Protein AF-A0A9R0JJC3-F1 (afdb_monomer)

Radius of gyration: 34.92 Å; Cα contacts (8 Å, |Δi|>4): 57; chains: 1; bounding box: 99×48×80 Å

Mean predicted aligned error: 14.77 Å

Secondary structure (DSSP, 8-state):
--GGG--HHHHHHHHHHHHHHHHHHHHHHHHHHHHHHHHHHHHHHHHHHHHHHHHHHHH-TTS-HHHHHHHHHHHHHHHHHHHHHHHHHTTS-TTSPPSS-HHHHHHHHHHHHHHHHHHHTPPPPPP--------------------------------------------------

Solvent-accessible surface area (backbone atoms only — not comparable to full-atom values): 11577 Å² total; per-residue (Å²): 131,68,83,86,78,62,49,72,66,58,52,52,51,51,50,50,57,51,43,70,61,48,52,62,52,53,50,46,57,52,44,68,57,45,29,61,52,36,51,50,51,49,54,50,49,62,55,52,46,56,54,53,51,53,48,37,70,74,75,36,80,82,62,55,67,69,61,54,52,52,53,51,52,51,50,52,53,52,50,50,51,52,52,52,47,50,58,56,40,72,73,50,61,89,87,45,83,72,80,70,56,31,64,61,48,48,53,56,45,48,54,50,50,52,50,52,52,54,62,70,63,60,74,76,80,76,80,83,77,78,74,80,79,80,80,88,76,90,80,85,89,80,89,87,88,80,89,87,79,82,89,79,84,87,78,89,85,84,88,85,86,84,88,79,88,84,80,90,83,89,80,90,78,86,80,91,133

Nearest PDB structures (foldseek):
  3gm2-assembly1_A  TM=5.702E-01  e=8.559E+00  Homo sapiens
  5sxc-assembly1_B  TM=3.325E-01  e=6.451E+00  Homo sapiens

Foldseek 3Di:
DDPPPDDPVNVVVVVVVVCVVVVQQVQLVVQVPLVVVLLVVLVVVLVVLVVLLVCCVPPPPVQDPVLSVVLVVLSVVLVVVSVVQVVVQVPDDSRDRRSDGSVVSVVSSVVSVVSSVVSVPPDDDDDDDDDPDPPPDDDDDDDDDDDDDDDDDDDYDDDDDDDDDDDDDDDDDDDDD

Sequence (177 aa):
MDGEDATAGEFEEHLKMLKAIGEPIFFRMDELTARPEANKQAKRYLTELAEIVRGWEKNKSWISKDKIDEVLNRADKFRKWLDEKQTEQDKISVSSVPVYTSEEVFDKLADLQAEVARVNRIPKPKPKVEKPVKNDTNSEKAENASKDSTSGAGEGSSTSKGASDNADTEAELRDEL

Structure (mmCIF, N/CA/C/O backbone):
data_AF-A0A9R0JJC3-F1
#
_entry.id   AF-A0A9R0JJC3-F1
#
loop_
_atom_site.group_PDB
_atom_site.id
_atom_site.type_symbol
_atom_site.label_atom_id
_atom_site.label_alt_id
_atom_site.label_comp_id
_atom_site.label_asym_id
_atom_site.label_entity_id
_atom_site.label_seq_id
_atom_site.pdbx_PDB_ins_code
_atom_site.Cartn_x
_atom_site.Cartn_y
_atom_site.Cartn_z
_atom_site.occupancy
_atom_site.B_iso_or_equiv
_atom_site.auth_seq_id
_atom_site.auth_comp_id
_atom_site.auth_asym_id
_atom_site.auth_atom_id
_atom_site.pdbx_PDB_model_num
ATOM 1 N N . MET A 1 1 ? 25.735 -10.671 -41.363 1.00 51.31 1 MET A N 1
ATOM 2 C CA . MET A 1 1 ? 24.525 -10.963 -42.145 1.00 51.31 1 MET A CA 1
ATOM 3 C C . MET A 1 1 ? 23.802 -9.641 -42.261 1.00 51.31 1 MET A C 1
ATOM 5 O O . MET A 1 1 ? 23.630 -8.998 -41.231 1.00 51.31 1 MET A O 1
ATOM 9 N N . ASP A 1 2 ? 23.596 -9.165 -43.486 1.00 66.06 2 ASP A N 1
ATOM 10 C CA . ASP A 1 2 ? 22.895 -7.904 -43.737 1.00 66.06 2 ASP A CA 1
ATOM 11 C C . ASP A 1 2 ? 21.410 -8.084 -43.379 1.00 66.06 2 ASP A C 1
ATOM 13 O O . ASP A 1 2 ? 20.893 -9.198 -43.474 1.00 66.06 2 ASP A O 1
ATOM 17 N N . GLY A 1 3 ? 20.741 -7.030 -42.909 1.00 70.12 3 GLY A N 1
ATOM 18 C CA . GLY A 1 3 ? 19.383 -7.124 -42.345 1.00 70.12 3 GLY A CA 1
ATOM 19 C C . GLY A 1 3 ? 18.300 -7.547 -43.347 1.00 70.12 3 GLY A C 1
ATOM 20 O O . GLY A 1 3 ? 17.188 -7.866 -42.941 1.00 70.12 3 GLY A O 1
ATOM 21 N N . GLU A 1 4 ? 18.626 -7.553 -44.639 1.00 78.31 4 GLU A N 1
ATOM 22 C CA . GLU A 1 4 ? 17.726 -7.867 -45.752 1.00 78.31 4 GLU A CA 1
ATOM 23 C C . GLU A 1 4 ? 17.380 -9.367 -45.861 1.00 78.31 4 GLU A C 1
ATOM 25 O O . GLU A 1 4 ? 16.269 -9.699 -46.266 1.00 78.31 4 GLU A O 1
ATOM 30 N N . ASP A 1 5 ? 18.269 -10.266 -45.417 1.00 84.50 5 ASP A N 1
ATOM 31 C CA . ASP A 1 5 ? 18.070 -11.729 -45.475 1.00 84.50 5 ASP A CA 1
ATOM 32 C C . ASP A 1 5 ? 17.555 -12.339 -44.154 1.00 84.50 5 ASP A C 1
ATOM 34 O O . ASP A 1 5 ? 17.452 -13.562 -44.023 1.00 84.50 5 ASP A O 1
ATOM 38 N N . ALA A 1 6 ? 17.266 -11.511 -43.145 1.00 85.06 6 ALA A N 1
ATOM 39 C CA . ALA A 1 6 ? 16.850 -11.993 -41.832 1.00 85.06 6 ALA A CA 1
ATOM 40 C C . ALA A 1 6 ? 15.431 -12.592 -41.863 1.00 85.06 6 ALA A C 1
ATOM 42 O O . ALA A 1 6 ? 14.480 -12.033 -42.416 1.00 85.06 6 ALA A O 1
ATOM 43 N N . THR A 1 7 ? 15.271 -13.742 -41.221 1.00 91.00 7 THR A N 1
ATOM 44 C CA . THR A 1 7 ? 13.992 -14.425 -41.029 1.00 91.00 7 THR A CA 1
ATOM 45 C C . THR A 1 7 ? 13.138 -13.723 -39.973 1.00 91.00 7 THR A C 1
ATOM 47 O O . THR A 1 7 ? 13.639 -13.047 -39.074 1.00 91.00 7 THR A O 1
ATOM 50 N N . ALA A 1 8 ? 11.820 -13.943 -40.012 1.00 90.12 8 ALA A N 1
ATOM 51 C CA . ALA A 1 8 ? 10.914 -13.428 -38.982 1.00 90.12 8 ALA A CA 1
ATOM 52 C C . ALA A 1 8 ? 11.322 -13.861 -37.557 1.00 90.12 8 ALA A C 1
ATOM 54 O O . ALA A 1 8 ? 11.231 -13.064 -36.627 1.00 90.12 8 ALA A O 1
ATOM 55 N N . GLY A 1 9 ? 11.829 -15.091 -37.395 1.00 93.69 9 GLY A N 1
ATOM 56 C CA . GLY A 1 9 ? 12.316 -15.593 -36.108 1.00 93.69 9 GLY A CA 1
ATOM 57 C C . GLY A 1 9 ? 13.507 -14.796 -35.570 1.00 93.69 9 GLY A C 1
ATOM 58 O O . GLY A 1 9 ? 13.511 -14.426 -34.398 1.00 93.69 9 GLY A O 1
ATOM 59 N N . GLU A 1 10 ? 14.468 -14.446 -36.4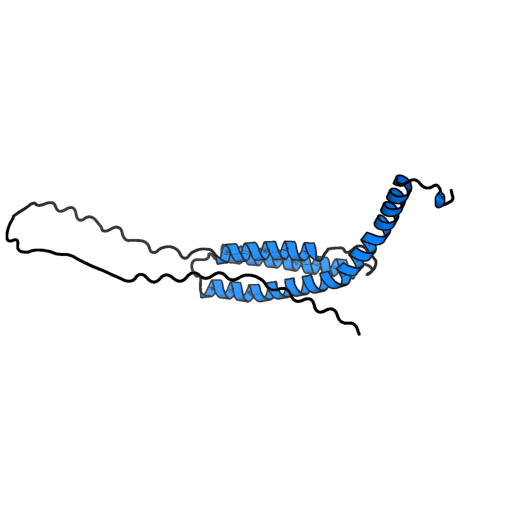29 1.00 92.56 10 GLU A N 1
ATOM 60 C CA . GLU A 1 10 ? 15.621 -13.615 -36.049 1.00 92.56 10 GLU A CA 1
ATOM 61 C C . GLU A 1 10 ? 15.190 -12.197 -35.635 1.00 92.56 10 GLU A C 1
ATOM 63 O O . GLU A 1 10 ? 15.698 -11.656 -34.650 1.00 92.56 10 GLU A O 1
ATOM 68 N N . PHE A 1 11 ? 14.197 -11.610 -36.315 1.00 92.00 11 PHE A N 1
ATOM 69 C CA . PHE A 1 11 ? 13.620 -10.324 -35.905 1.00 92.00 11 PHE A CA 1
ATOM 70 C C . PHE A 1 11 ? 12.891 -10.407 -34.561 1.00 92.00 11 PHE A C 1
ATOM 72 O O . PHE A 1 11 ? 13.026 -9.503 -33.735 1.00 92.00 11 PHE A O 1
ATOM 79 N N . GLU A 1 12 ? 12.131 -11.473 -34.312 1.00 95.06 12 GLU A N 1
ATOM 80 C CA . GLU A 1 12 ? 11.460 -11.682 -33.028 1.00 95.06 12 GLU A CA 1
ATOM 81 C C . GLU A 1 12 ? 12.455 -11.870 -31.881 1.00 95.06 12 GLU A C 1
ATOM 83 O O . GLU A 1 12 ? 12.246 -11.331 -30.793 1.00 95.06 12 GLU A O 1
ATOM 88 N N . GLU A 1 13 ? 13.534 -12.619 -32.101 1.00 95.44 13 GLU A N 1
ATOM 89 C CA . GLU A 1 13 ? 14.609 -12.788 -31.123 1.00 95.44 13 GLU A CA 1
ATOM 90 C C . GLU A 1 13 ? 15.291 -11.455 -30.822 1.00 95.44 13 GLU A C 1
ATOM 92 O O . GLU A 1 13 ? 15.406 -11.075 -29.654 1.00 95.44 13 GLU A O 1
ATOM 97 N N . HIS A 1 14 ? 15.645 -10.688 -31.854 1.00 94.56 14 HIS A N 1
ATOM 98 C CA . HIS A 1 14 ? 16.242 -9.368 -31.675 1.00 94.56 14 HIS A CA 1
ATOM 99 C C . HIS A 1 14 ? 15.287 -8.401 -30.955 1.00 94.56 14 HIS A C 1
ATOM 101 O O . HIS A 1 14 ? 15.695 -7.680 -30.043 1.00 94.56 14 HIS A O 1
ATOM 107 N N . LEU A 1 15 ? 13.991 -8.428 -31.282 1.00 95.69 15 LEU A N 1
ATOM 108 C CA . LEU A 1 15 ? 12.971 -7.649 -30.580 1.00 95.69 15 LEU A CA 1
ATOM 109 C C . LEU A 1 15 ? 12.878 -8.037 -29.099 1.00 95.69 15 LEU A C 1
ATOM 111 O O . LEU A 1 15 ? 12.816 -7.153 -28.243 1.00 95.69 15 LEU A O 1
ATOM 115 N N . LYS A 1 16 ? 12.879 -9.336 -28.779 1.00 97.19 16 LYS A N 1
ATOM 116 C CA . LYS A 1 16 ? 12.875 -9.827 -27.391 1.00 97.19 16 LYS A CA 1
ATOM 117 C C . LYS A 1 16 ? 14.115 -9.348 -26.638 1.00 97.19 16 LYS A C 1
ATOM 119 O O . LYS A 1 16 ? 13.984 -8.879 -25.510 1.00 97.19 16 LYS A O 1
ATOM 124 N N . MET A 1 17 ? 15.293 -9.397 -27.264 1.00 96.56 17 MET A N 1
ATOM 125 C CA . MET A 1 17 ? 16.539 -8.891 -26.676 1.00 96.56 17 MET A CA 1
ATOM 126 C C . MET A 1 17 ? 16.465 -7.389 -26.380 1.00 96.56 17 MET A C 1
ATOM 128 O O . MET A 1 17 ? 16.828 -6.961 -25.286 1.00 96.56 17 MET A O 1
ATOM 132 N N . LEU A 1 18 ? 15.953 -6.588 -27.319 1.00 97.44 18 LEU A N 1
ATOM 133 C CA . LEU A 1 18 ? 15.787 -5.146 -27.127 1.00 97.44 18 LEU A CA 1
ATOM 134 C C . LEU A 1 18 ? 14.783 -4.829 -26.012 1.00 97.44 18 LEU A C 1
ATOM 136 O O . LEU A 1 18 ? 15.057 -3.985 -25.157 1.00 97.44 18 LEU A O 1
ATOM 140 N N . LYS A 1 19 ? 13.645 -5.529 -25.975 1.00 97.62 19 LYS A N 1
ATOM 141 C CA . LYS A 1 19 ? 12.637 -5.373 -24.916 1.00 97.62 19 LYS A CA 1
ATOM 142 C C . LYS A 1 19 ? 13.177 -5.747 -23.542 1.00 97.62 19 LYS A C 1
ATOM 144 O O . LYS A 1 19 ? 12.962 -4.996 -22.600 1.00 97.62 19 LYS A O 1
ATOM 149 N N . ALA A 1 20 ? 13.959 -6.821 -23.440 1.00 97.31 20 ALA A N 1
ATOM 150 C CA . ALA A 1 20 ? 14.584 -7.228 -22.182 1.00 97.31 20 ALA A CA 1
ATOM 151 C C . ALA A 1 20 ? 15.497 -6.139 -21.580 1.00 97.31 20 ALA A C 1
ATOM 153 O O . ALA A 1 20 ? 15.686 -6.096 -20.365 1.00 97.31 20 ALA A O 1
ATOM 154 N N . ILE A 1 21 ? 16.042 -5.244 -22.411 1.00 95.75 21 ILE A N 1
ATOM 155 C CA . ILE A 1 21 ? 16.828 -4.084 -21.970 1.00 95.75 21 ILE A CA 1
ATOM 156 C C . ILE A 1 21 ? 15.921 -2.879 -21.679 1.00 95.75 21 ILE A C 1
ATOM 158 O O . ILE A 1 21 ? 16.111 -2.197 -20.672 1.00 95.75 21 ILE A O 1
ATOM 162 N N . GLY A 1 22 ? 14.953 -2.603 -22.557 1.00 96.75 22 GLY A N 1
ATOM 163 C CA . GLY A 1 22 ? 14.108 -1.409 -22.493 1.00 96.75 22 GLY A CA 1
ATOM 164 C C . GLY A 1 22 ? 13.017 -1.457 -21.422 1.00 96.75 22 GLY A C 1
ATOM 165 O O . GLY A 1 22 ? 12.825 -0.477 -20.705 1.0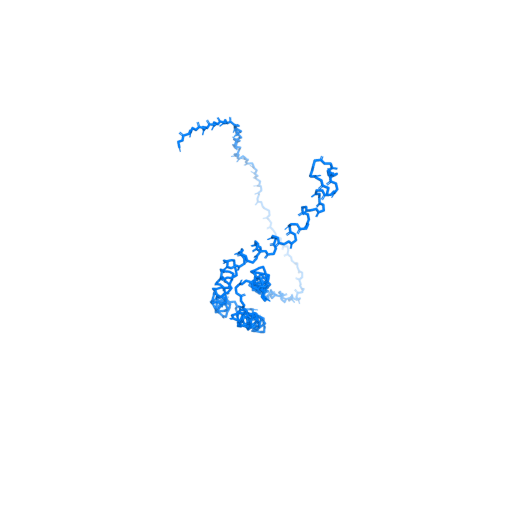0 96.75 22 GLY A O 1
ATOM 166 N N . GLU A 1 23 ? 12.321 -2.583 -21.270 1.00 96.88 23 GLU A N 1
ATOM 167 C CA . GLU A 1 23 ? 11.199 -2.727 -20.329 1.00 96.88 23 GLU A CA 1
ATOM 168 C C . GLU A 1 23 ? 11.601 -2.415 -18.877 1.00 96.88 23 GLU A C 1
ATOM 170 O O . GLU A 1 23 ? 10.903 -1.626 -18.238 1.00 96.88 23 GLU A O 1
ATOM 175 N N . PRO A 1 24 ? 12.749 -2.891 -18.348 1.00 96.12 24 PRO A N 1
ATOM 176 C CA . PRO A 1 24 ? 13.192 -2.508 -17.009 1.00 96.12 24 PRO A CA 1
ATOM 177 C C . PRO A 1 24 ? 13.466 -1.009 -16.840 1.00 96.12 24 PRO A C 1
ATOM 179 O O . PRO A 1 24 ? 13.394 -0.507 -15.720 1.00 96.12 24 PRO A O 1
ATOM 182 N N . ILE A 1 25 ? 13.820 -0.293 -17.913 1.00 95.88 25 ILE A N 1
ATOM 183 C CA . ILE A 1 25 ? 14.074 1.153 -17.870 1.00 95.88 25 ILE A CA 1
ATOM 184 C C . ILE A 1 25 ? 12.750 1.907 -17.768 1.00 95.88 25 ILE A C 1
ATOM 186 O O . ILE A 1 25 ? 12.613 2.757 -16.888 1.00 95.88 25 ILE A O 1
ATOM 190 N N . PHE A 1 26 ? 11.773 1.566 -18.614 1.00 95.44 26 PHE A N 1
ATOM 191 C CA . PHE A 1 26 ? 10.431 2.151 -18.548 1.00 95.44 26 PHE A CA 1
ATOM 192 C C . PHE A 1 26 ? 9.762 1.854 -17.207 1.00 95.44 26 PHE A C 1
ATOM 194 O O . PHE A 1 26 ? 9.300 2.774 -16.545 1.00 95.44 26 PHE A O 1
ATOM 201 N N . PHE A 1 27 ? 9.855 0.611 -16.734 1.00 96.12 27 PHE A N 1
ATOM 202 C CA . PHE A 1 27 ? 9.360 0.227 -15.416 1.00 96.12 27 PHE A CA 1
ATOM 203 C C . PHE A 1 27 ? 9.945 1.098 -14.294 1.00 96.12 27 PHE A C 1
ATOM 205 O O . PHE A 1 27 ? 9.213 1.620 -13.457 1.00 96.12 27 PHE A O 1
ATOM 212 N N . ARG A 1 28 ? 11.271 1.299 -14.282 1.00 95.44 28 ARG A N 1
ATOM 213 C CA . ARG A 1 28 ? 11.917 2.174 -13.290 1.00 95.44 28 ARG A CA 1
ATOM 214 C C . ARG A 1 28 ? 11.405 3.603 -13.398 1.00 95.44 28 ARG A C 1
ATOM 216 O O . ARG A 1 28 ? 11.161 4.215 -12.366 1.00 95.44 28 ARG A O 1
ATOM 223 N N . MET A 1 29 ? 11.259 4.121 -14.617 1.00 94.88 29 MET A N 1
ATOM 224 C CA . MET A 1 29 ? 10.769 5.474 -14.873 1.00 94.88 29 MET A CA 1
ATOM 225 C C . MET A 1 29 ? 9.343 5.675 -14.349 1.00 94.88 29 MET A C 1
ATOM 227 O O . MET A 1 29 ? 9.099 6.653 -13.642 1.00 94.88 29 MET A O 1
ATOM 231 N N . ASP A 1 30 ? 8.439 4.736 -14.618 1.00 96.12 30 ASP A N 1
ATOM 232 C CA . ASP A 1 30 ? 7.061 4.777 -14.124 1.00 96.12 30 ASP A CA 1
ATOM 233 C C . ASP A 1 30 ? 7.038 4.768 -12.587 1.00 96.12 30 ASP A C 1
ATOM 235 O O . ASP A 1 30 ? 6.416 5.621 -11.939 1.00 96.12 30 ASP A O 1
ATOM 239 N N . GLU A 1 31 ? 7.832 3.880 -11.987 1.00 97.00 31 GLU A N 1
ATOM 240 C CA . GLU A 1 31 ? 7.953 3.722 -10.538 1.00 97.00 31 GLU A CA 1
ATOM 241 C C . GLU A 1 31 ? 8.521 4.953 -9.813 1.00 97.00 31 GLU A C 1
ATOM 243 O O . GLU A 1 31 ? 8.263 5.132 -8.620 1.00 97.00 31 GLU A O 1
ATOM 248 N N . LEU A 1 32 ? 9.254 5.845 -10.491 1.00 94.31 32 LEU A N 1
ATOM 249 C CA . LEU A 1 32 ? 9.708 7.105 -9.883 1.00 94.31 32 LEU A CA 1
ATOM 250 C C . LEU A 1 32 ? 8.552 8.031 -9.507 1.00 94.31 32 LEU A C 1
ATOM 252 O O . LEU A 1 32 ? 8.690 8.815 -8.569 1.00 94.31 32 LEU A O 1
ATOM 256 N N . THR A 1 33 ? 7.428 7.944 -10.217 1.00 95.69 33 THR A N 1
ATOM 257 C CA . THR A 1 33 ? 6.240 8.768 -9.956 1.00 95.69 33 THR A CA 1
ATOM 258 C C . THR A 1 33 ? 5.167 7.995 -9.201 1.00 95.69 33 THR A C 1
ATOM 260 O O . THR A 1 33 ? 4.594 8.518 -8.242 1.00 95.69 33 THR A O 1
ATOM 263 N N . ALA A 1 34 ? 4.950 6.730 -9.566 1.00 97.69 34 ALA A N 1
ATOM 264 C CA . ALA A 1 34 ? 3.912 5.898 -8.975 1.00 97.69 34 ALA A CA 1
ATOM 265 C C . ALA A 1 34 ? 4.178 5.607 -7.490 1.00 97.69 34 ALA A C 1
ATOM 267 O O . ALA A 1 34 ? 3.270 5.709 -6.666 1.00 97.69 34 ALA A O 1
ATOM 268 N N . ARG A 1 35 ? 5.426 5.306 -7.109 1.00 96.88 35 ARG A N 1
ATOM 269 C CA . ARG A 1 35 ? 5.763 4.908 -5.733 1.00 96.88 35 ARG A CA 1
ATOM 270 C C . ARG A 1 35 ? 5.609 6.046 -4.713 1.00 96.88 35 ARG A C 1
ATOM 272 O O . ARG A 1 35 ? 4.974 5.817 -3.682 1.00 96.88 35 ARG A O 1
ATOM 279 N N . PRO A 1 36 ? 6.093 7.284 -4.957 1.00 96.88 36 PRO A N 1
ATOM 280 C CA . PRO A 1 36 ? 5.806 8.404 -4.058 1.00 96.88 36 PRO A CA 1
ATOM 281 C C . PRO A 1 36 ? 4.308 8.687 -3.886 1.00 96.88 36 PRO A C 1
ATOM 283 O O . PRO A 1 36 ? 3.870 8.999 -2.775 1.00 96.88 36 PRO A O 1
ATOM 286 N N . GLU A 1 37 ? 3.514 8.557 -4.952 1.00 98.12 37 GLU A N 1
ATOM 287 C CA . GLU A 1 37 ? 2.063 8.748 -4.880 1.00 98.12 37 GLU A CA 1
ATOM 288 C C . GLU A 1 37 ? 1.387 7.617 -4.087 1.00 98.12 37 GLU A C 1
ATOM 290 O O . GLU A 1 37 ? 0.589 7.898 -3.191 1.00 98.12 37 GLU A O 1
ATOM 295 N N . ALA A 1 38 ? 1.777 6.358 -4.305 1.00 98.25 38 ALA A N 1
ATOM 296 C CA . ALA A 1 38 ? 1.304 5.223 -3.510 1.00 98.25 38 ALA A CA 1
ATOM 297 C C . ALA A 1 38 ? 1.609 5.415 -2.011 1.00 98.25 38 ALA A C 1
ATOM 299 O O . ALA A 1 38 ? 0.730 5.261 -1.160 1.00 98.25 38 ALA A O 1
ATOM 300 N N . ASN A 1 39 ? 2.820 5.866 -1.672 1.00 97.88 39 ASN A N 1
ATOM 301 C CA . ASN A 1 39 ? 3.212 6.153 -0.289 1.00 97.88 39 ASN A CA 1
ATOM 302 C C . ASN A 1 39 ? 2.372 7.261 0.342 1.00 97.88 39 ASN A C 1
ATOM 304 O O . ASN A 1 39 ? 1.991 7.179 1.513 1.00 97.88 39 ASN A O 1
ATOM 308 N N . LYS A 1 40 ? 2.088 8.319 -0.418 1.00 98.25 40 LYS A N 1
ATOM 309 C CA . LYS A 1 40 ? 1.239 9.423 0.029 1.00 98.25 40 LYS A CA 1
ATOM 310 C C . LYS A 1 40 ? -0.179 8.934 0.318 1.00 98.25 40 LYS A C 1
ATOM 312 O O . LYS A 1 40 ? -0.729 9.278 1.365 1.00 98.25 40 LYS A O 1
ATOM 317 N N . GLN A 1 41 ? -0.748 8.106 -0.555 1.00 98.19 41 GLN A N 1
ATOM 318 C CA . GLN A 1 41 ? -2.074 7.518 -0.353 1.00 98.19 41 GLN A CA 1
ATOM 319 C C . GLN A 1 41 ? -2.107 6.577 0.855 1.00 98.19 41 GLN A C 1
ATOM 321 O O . GLN A 1 41 ? -3.000 6.695 1.694 1.00 98.19 41 GLN A O 1
ATOM 326 N N . ALA A 1 42 ? -1.097 5.720 1.015 1.00 98.06 42 ALA A N 1
ATOM 327 C CA . ALA A 1 42 ? -0.970 4.840 2.173 1.00 98.06 42 ALA A CA 1
ATOM 328 C C . ALA A 1 42 ? -0.906 5.629 3.493 1.00 98.06 42 ALA A C 1
ATOM 330 O O . ALA A 1 42 ? -1.655 5.345 4.429 1.00 98.06 42 ALA A O 1
ATOM 331 N N . LYS A 1 43 ? -0.071 6.674 3.564 1.00 97.69 43 LYS A N 1
ATOM 332 C CA . LYS A 1 43 ? 0.052 7.540 4.752 1.00 97.69 43 LYS A CA 1
ATOM 333 C C . LYS A 1 43 ? -1.236 8.304 5.052 1.00 97.69 43 LYS A C 1
ATOM 335 O O . LYS A 1 43 ? -1.627 8.426 6.217 1.00 97.69 43 LYS A O 1
ATOM 340 N N . ARG A 1 44 ? -1.917 8.792 4.012 1.00 98.31 44 ARG A N 1
ATOM 341 C CA . ARG A 1 44 ? -3.233 9.422 4.143 1.00 98.31 44 ARG A CA 1
ATOM 342 C C . ARG A 1 44 ? -4.241 8.453 4.756 1.00 98.31 44 ARG A C 1
ATOM 344 O O . ARG A 1 44 ? -4.863 8.793 5.757 1.00 98.31 44 ARG A O 1
ATOM 351 N N . TYR A 1 45 ? -4.346 7.239 4.222 1.00 98.44 45 TYR A N 1
ATOM 352 C CA . TYR A 1 45 ? -5.284 6.246 4.736 1.00 98.44 45 TYR A CA 1
ATOM 353 C C . TYR A 1 45 ? -4.974 5.834 6.182 1.00 98.44 45 TYR A C 1
ATOM 355 O O . TYR A 1 45 ? -5.883 5.733 6.999 1.00 98.44 45 TYR A O 1
ATOM 363 N N . LEU A 1 46 ? -3.696 5.667 6.541 1.00 96.94 46 LEU A N 1
ATOM 364 C CA . LEU A 1 46 ? -3.288 5.404 7.928 1.00 96.94 46 LEU A CA 1
ATOM 365 C C . LEU A 1 46 ? -3.725 6.521 8.893 1.00 96.94 46 LEU A C 1
ATOM 367 O O . LEU A 1 46 ? -4.024 6.248 10.054 1.00 96.94 46 LEU A O 1
ATOM 371 N N . THR A 1 47 ? -3.797 7.765 8.415 1.00 96.69 47 THR A N 1
ATOM 372 C CA . THR A 1 47 ? -4.301 8.904 9.198 1.00 96.69 47 THR A CA 1
ATOM 373 C C . THR A 1 47 ? -5.825 8.852 9.321 1.00 96.69 47 THR A C 1
ATOM 375 O O . THR A 1 47 ? -6.364 8.999 10.415 1.00 96.69 47 THR A O 1
ATOM 378 N N . GLU A 1 48 ? -6.528 8.581 8.219 1.00 97.56 48 GLU A N 1
ATOM 379 C CA . GLU A 1 48 ? -7.989 8.411 8.191 1.00 97.56 48 GLU A CA 1
ATOM 380 C C . GLU A 1 48 ? -8.448 7.231 9.065 1.00 97.56 48 GLU A C 1
ATOM 382 O O . GLU A 1 48 ? -9.488 7.304 9.722 1.00 97.56 48 GLU A O 1
ATOM 387 N N . LEU A 1 49 ? -7.644 6.169 9.155 1.00 97.62 49 LEU A N 1
ATOM 388 C CA . LEU A 1 49 ? -7.915 5.009 9.999 1.00 97.62 49 LEU A CA 1
ATOM 389 C C . LEU A 1 49 ? -8.067 5.377 11.480 1.00 97.62 49 LEU A C 1
ATOM 391 O O . LEU A 1 49 ? -8.915 4.799 12.162 1.00 97.62 49 LEU A O 1
ATOM 395 N N . ALA A 1 50 ? -7.308 6.355 11.980 1.00 94.56 50 ALA A N 1
ATOM 396 C CA . ALA A 1 50 ? -7.446 6.814 13.361 1.00 94.56 50 ALA A CA 1
ATOM 397 C C . ALA A 1 50 ? -8.854 7.375 13.635 1.00 94.56 50 ALA A C 1
ATOM 399 O O . ALA A 1 50 ? -9.437 7.118 14.691 1.00 94.56 50 ALA A O 1
ATOM 400 N N . GLU A 1 51 ? -9.439 8.084 12.667 1.00 96.81 51 GLU A N 1
ATOM 401 C CA . GLU A 1 51 ? -10.807 8.600 12.764 1.00 96.81 51 GLU A CA 1
ATOM 402 C C . GLU A 1 51 ? -11.854 7.488 12.637 1.00 96.81 51 GLU A C 1
ATOM 404 O O . GLU A 1 51 ? -12.852 7.492 13.362 1.00 96.81 51 GLU A O 1
ATOM 409 N N . ILE A 1 52 ? -11.607 6.485 11.790 1.00 97.69 52 ILE A N 1
ATOM 410 C CA . ILE A 1 52 ? -12.470 5.299 11.679 1.00 97.69 52 ILE A CA 1
ATOM 411 C C . ILE A 1 52 ? -12.542 4.561 13.021 1.00 97.69 52 ILE A C 1
ATOM 413 O O . ILE A 1 52 ? -13.637 4.259 13.501 1.00 97.69 52 ILE A O 1
ATOM 417 N N . VAL A 1 53 ? -11.391 4.320 13.654 1.00 97.06 53 VAL A N 1
ATOM 418 C CA . VAL A 1 53 ? -11.300 3.642 14.954 1.00 97.06 53 VAL A CA 1
ATOM 419 C C . VAL A 1 53 ? -12.025 4.436 16.039 1.00 97.06 53 VAL A C 1
ATOM 421 O O . VAL A 1 53 ? -12.875 3.879 16.734 1.00 97.06 53 VAL A O 1
ATOM 424 N N . ARG A 1 54 ? -11.802 5.755 16.119 1.00 95.94 54 ARG A N 1
ATOM 425 C CA . ARG A 1 54 ? -12.560 6.642 17.024 1.00 95.94 54 ARG A CA 1
ATOM 426 C C . ARG A 1 54 ? -14.067 6.560 16.775 1.00 95.94 54 ARG A C 1
ATOM 428 O O . ARG A 1 54 ? -14.862 6.604 17.714 1.00 95.94 54 ARG A O 1
ATOM 435 N N . GLY A 1 55 ? -14.476 6.445 15.514 1.00 96.94 55 GLY A N 1
ATOM 436 C CA . GLY A 1 55 ? -15.867 6.255 15.119 1.00 96.94 55 GLY A CA 1
ATOM 437 C C . GLY A 1 55 ? -16.455 4.938 15.626 1.00 96.94 55 GLY A C 1
ATOM 438 O O . GLY A 1 55 ? -17.609 4.921 16.063 1.00 96.94 55 GLY A O 1
ATOM 439 N N . TRP A 1 56 ? -15.680 3.851 15.611 1.00 97.44 56 TRP A N 1
ATOM 440 C CA . TRP A 1 56 ? -16.087 2.562 16.173 1.00 97.44 56 TRP A CA 1
ATOM 441 C C . TRP A 1 56 ? -16.223 2.618 17.693 1.00 97.44 56 TRP A C 1
ATOM 443 O O . TRP A 1 56 ? -17.270 2.232 18.208 1.00 97.44 56 TRP A O 1
ATOM 453 N N . GLU A 1 57 ? -15.232 3.165 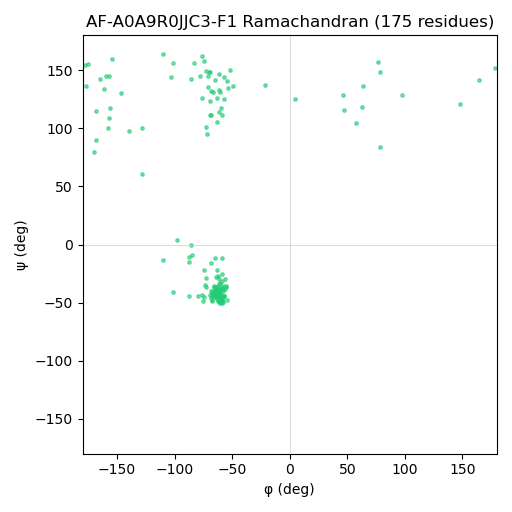18.397 1.00 94.19 57 GLU A N 1
ATOM 454 C CA . GLU A 1 57 ? -15.249 3.282 19.862 1.00 94.19 57 GLU A CA 1
ATOM 455 C C . GLU A 1 57 ? -16.446 4.100 20.368 1.00 94.19 57 GLU A C 1
ATOM 457 O O . GLU A 1 57 ? -17.058 3.752 21.377 1.00 94.19 57 GLU A O 1
ATOM 462 N N . LYS A 1 58 ? -16.822 5.163 19.644 1.00 96.06 58 LYS A N 1
ATOM 463 C CA . LYS A 1 58 ? -17.949 6.035 20.011 1.00 96.06 58 LYS A CA 1
ATOM 464 C C . LYS A 1 58 ? -19.314 5.463 19.632 1.00 96.06 58 LYS A C 1
ATOM 466 O O . LYS A 1 58 ? -20.253 5.555 20.416 1.00 96.06 58 LYS A O 1
ATOM 471 N N . ASN A 1 59 ? -19.449 4.913 18.423 1.00 95.81 59 ASN A N 1
ATOM 472 C CA . ASN A 1 59 ? -20.764 4.624 17.834 1.00 95.81 59 ASN A CA 1
ATOM 473 C C . ASN A 1 59 ? -21.089 3.128 17.726 1.00 95.81 59 ASN A C 1
ATOM 475 O O . ASN A 1 59 ? -22.236 2.769 17.454 1.00 95.81 59 ASN A O 1
ATOM 479 N N . LYS A 1 60 ? -20.102 2.245 17.907 1.00 95.12 60 LYS A N 1
ATOM 480 C CA . LYS A 1 60 ? -20.235 0.799 17.691 1.00 95.12 60 LYS A CA 1
ATOM 481 C C . LYS A 1 60 ? -19.756 -0.002 18.899 1.00 95.12 60 LYS A C 1
ATOM 483 O O . LYS A 1 60 ? -18.886 -0.857 18.782 1.00 95.12 60 LYS A O 1
ATOM 488 N N . SER A 1 61 ? -20.402 0.208 20.047 1.00 94.12 61 SER A N 1
ATOM 489 C CA . SER A 1 61 ? -20.080 -0.465 21.320 1.00 94.12 61 SER A CA 1
ATOM 490 C C . SER A 1 61 ? -20.175 -2.000 21.305 1.00 94.12 61 SER A C 1
ATOM 492 O O . SER A 1 61 ? -19.746 -2.648 22.253 1.00 94.12 61 SER A O 1
ATOM 494 N N . TRP A 1 62 ? -20.746 -2.595 20.253 1.00 95.25 62 TRP A N 1
ATOM 495 C CA . TRP A 1 62 ? -20.795 -4.047 20.063 1.00 95.25 62 TRP A CA 1
ATOM 496 C C . TRP A 1 62 ? -19.572 -4.624 19.340 1.00 95.25 62 TRP A C 1
ATOM 498 O O . TRP A 1 62 ? -19.436 -5.845 19.269 1.00 95.25 62 TRP A O 1
ATOM 508 N N . ILE A 1 63 ? -18.712 -3.781 18.764 1.00 96.00 63 ILE A N 1
ATOM 509 C CA . ILE A 1 63 ? -17.424 -4.215 18.225 1.00 96.00 63 ILE A CA 1
ATOM 510 C C . ILE A 1 63 ? -16.489 -4.427 19.415 1.00 96.00 63 ILE A C 1
ATOM 512 O O . ILE A 1 63 ? -16.326 -3.540 20.250 1.00 96.00 63 ILE A O 1
ATOM 516 N N . SER A 1 64 ? -15.891 -5.615 19.514 1.00 95.56 64 SER A N 1
ATOM 517 C CA . SER A 1 64 ? -14.958 -5.911 20.598 1.00 95.56 64 SER A CA 1
ATOM 518 C C . SER A 1 64 ? -13.657 -5.129 20.439 1.00 95.56 64 SER A C 1
ATOM 520 O O . SER A 1 64 ? -13.182 -4.899 19.324 1.00 95.56 64 SER A O 1
ATOM 522 N N . LYS A 1 65 ? -13.040 -4.780 21.571 1.00 95.50 65 LYS A N 1
ATOM 523 C CA . LYS A 1 65 ? -11.739 -4.108 21.589 1.00 95.50 65 LYS A CA 1
ATOM 524 C C . LYS A 1 65 ? -10.663 -4.926 20.871 1.00 95.50 65 LYS A C 1
ATOM 526 O O . LYS A 1 65 ? -9.948 -4.372 20.051 1.00 95.50 65 LYS A O 1
ATOM 531 N N . ASP A 1 66 ? -10.660 -6.247 21.047 1.00 96.38 66 ASP A N 1
ATOM 532 C CA . ASP A 1 66 ? -9.728 -7.151 20.359 1.00 96.38 66 ASP A CA 1
ATOM 533 C C . ASP A 1 66 ? -9.768 -7.008 18.829 1.00 96.38 66 ASP A C 1
ATOM 535 O O . ASP A 1 66 ? -8.739 -7.116 18.166 1.00 96.38 66 ASP A O 1
ATOM 539 N N . LYS A 1 67 ? -10.949 -6.752 18.244 1.00 96.31 67 LYS A N 1
ATOM 540 C CA . LYS A 1 67 ? -11.090 -6.557 16.793 1.00 96.31 67 LYS A CA 1
ATOM 541 C C . LYS A 1 67 ? -10.536 -5.213 16.339 1.00 96.31 67 LYS A C 1
ATOM 543 O O . LYS A 1 67 ? -9.974 -5.131 15.251 1.00 96.31 67 LYS A O 1
ATOM 548 N N . ILE A 1 68 ? -10.677 -4.185 17.169 1.00 97.00 68 ILE A N 1
ATOM 549 C CA . ILE A 1 68 ? -10.074 -2.871 16.934 1.00 97.00 68 ILE A CA 1
ATOM 550 C C . ILE A 1 68 ? -8.548 -2.982 17.038 1.00 97.00 68 ILE A C 1
ATOM 552 O O . ILE A 1 68 ? -7.841 -2.550 16.129 1.00 97.00 68 ILE A O 1
ATOM 556 N N . ASP A 1 69 ? -8.048 -3.634 18.087 1.00 97.31 69 ASP A N 1
ATOM 557 C CA . ASP A 1 69 ? -6.620 -3.854 18.320 1.00 97.31 69 ASP A CA 1
ATOM 558 C C . ASP A 1 69 ? -5.986 -4.699 17.198 1.00 97.31 69 ASP A C 1
ATOM 560 O O . ASP A 1 69 ? -4.858 -4.433 16.781 1.00 97.31 69 ASP A O 1
ATOM 564 N N . GLU A 1 70 ? -6.716 -5.674 16.637 1.00 97.38 70 GLU A N 1
ATOM 565 C CA . GLU A 1 70 ? -6.277 -6.442 15.464 1.00 97.38 70 GLU A CA 1
ATOM 566 C C . GLU A 1 70 ? -6.027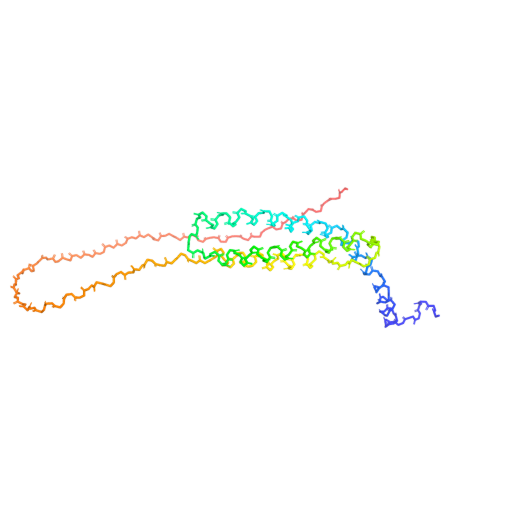 -5.528 14.252 1.00 97.38 70 GLU A C 1
ATOM 568 O O . GLU A 1 70 ? -4.977 -5.632 13.610 1.00 97.38 70 GLU A O 1
ATOM 573 N N . VAL A 1 71 ? -6.954 -4.608 13.958 1.00 98.12 71 VAL A N 1
ATOM 574 C CA . VAL A 1 71 ? -6.809 -3.632 12.864 1.00 98.12 71 VAL A CA 1
ATOM 575 C C . VAL A 1 71 ? -5.635 -2.691 13.122 1.00 98.12 71 VAL A C 1
ATOM 577 O O . VAL A 1 71 ? -4.813 -2.488 12.228 1.00 98.12 71 VAL A O 1
ATOM 580 N N . LEU A 1 72 ? -5.520 -2.152 14.339 1.00 98.00 72 LEU A N 1
ATOM 581 C CA . LEU A 1 72 ? -4.431 -1.248 14.721 1.00 98.00 72 LEU A CA 1
ATOM 582 C C . LEU A 1 72 ? -3.063 -1.924 14.590 1.00 98.00 72 LEU A C 1
ATOM 584 O O . LEU A 1 72 ? -2.147 -1.356 14.002 1.00 98.00 72 LEU A O 1
ATOM 588 N N . ASN A 1 73 ? -2.938 -3.175 15.033 1.00 97.88 73 ASN A N 1
ATOM 589 C CA . ASN A 1 73 ? -1.703 -3.941 14.891 1.00 97.88 73 ASN A CA 1
ATOM 590 C C . ASN A 1 73 ? -1.341 -4.187 13.417 1.00 97.88 73 ASN A C 1
ATOM 592 O O . ASN A 1 73 ? -0.169 -4.129 13.046 1.00 97.88 73 ASN A O 1
ATOM 596 N N . ARG A 1 74 ? -2.326 -4.453 12.546 1.00 97.69 74 ARG A N 1
ATOM 597 C CA . ARG A 1 74 ? -2.065 -4.571 11.101 1.00 97.69 74 ARG A CA 1
ATOM 598 C C . ARG A 1 74 ? -1.632 -3.244 10.489 1.00 97.69 74 ARG A C 1
ATOM 600 O O . ARG A 1 74 ? -0.686 -3.237 9.706 1.00 97.69 74 ARG A O 1
ATOM 607 N N . ALA A 1 75 ? -2.266 -2.142 10.878 1.00 98.19 75 ALA A N 1
ATOM 608 C CA . ALA A 1 75 ? -1.879 -0.807 10.439 1.00 98.19 75 ALA A CA 1
ATOM 609 C C . ALA A 1 75 ? -0.448 -0.457 10.871 1.00 98.19 75 ALA A C 1
ATOM 611 O O . ALA A 1 75 ? 0.334 0.028 10.058 1.00 98.19 75 ALA A O 1
ATOM 612 N N . ASP A 1 76 ? -0.068 -0.779 12.109 1.00 98.19 76 ASP A N 1
ATOM 613 C CA . ASP A 1 76 ? 1.292 -0.569 12.611 1.00 98.19 76 ASP A CA 1
ATOM 614 C C . ASP A 1 76 ? 2.328 -1.421 11.877 1.00 98.19 76 ASP A C 1
ATOM 616 O O . ASP A 1 76 ? 3.410 -0.930 11.551 1.00 98.19 76 ASP A O 1
ATOM 620 N N . LYS A 1 77 ? 2.012 -2.688 11.584 1.00 98.19 77 LYS A N 1
ATOM 621 C CA . LYS A 1 77 ? 2.879 -3.554 10.770 1.00 98.19 77 LYS A CA 1
ATOM 622 C C . LYS A 1 77 ? 3.064 -2.994 9.364 1.00 98.19 77 LYS A C 1
ATOM 624 O O . LYS A 1 77 ? 4.191 -2.954 8.880 1.00 98.19 77 LYS A O 1
ATOM 629 N N . PHE A 1 78 ? 1.983 -2.539 8.730 1.00 98.31 78 PHE A N 1
ATOM 630 C CA . PHE A 1 78 ? 2.052 -1.928 7.406 1.00 98.31 78 PHE A CA 1
ATOM 631 C C . PHE A 1 78 ? 2.868 -0.630 7.424 1.00 98.31 78 PHE A C 1
ATOM 633 O O . PHE A 1 78 ? 3.742 -0.455 6.580 1.00 98.31 78 PHE A O 1
ATOM 640 N N . ARG A 1 79 ? 2.657 0.236 8.424 1.00 98.06 79 ARG A N 1
ATOM 641 C CA . ARG A 1 79 ? 3.430 1.471 8.599 1.00 98.06 79 ARG A CA 1
ATOM 642 C C . ARG A 1 79 ? 4.926 1.192 8.730 1.00 98.06 79 ARG A C 1
ATOM 644 O O . ARG A 1 79 ? 5.713 1.797 8.016 1.00 98.06 79 ARG A O 1
ATOM 651 N N . LYS A 1 80 ? 5.308 0.252 9.602 1.00 98.31 80 LYS A N 1
ATOM 652 C CA . LYS A 1 80 ? 6.715 -0.135 9.793 1.00 98.31 80 LYS A CA 1
ATOM 653 C C . LYS A 1 80 ? 7.337 -0.660 8.507 1.00 98.31 80 LYS A C 1
ATOM 655 O O . LYS A 1 80 ? 8.407 -0.201 8.136 1.00 98.31 80 LYS A O 1
ATOM 660 N N . TRP A 1 81 ? 6.638 -1.552 7.806 1.00 98.50 81 TRP A N 1
ATOM 661 C CA . TRP A 1 81 ? 7.101 -2.058 6.516 1.00 98.50 81 TRP A CA 1
ATOM 662 C C . TRP A 1 81 ? 7.316 -0.923 5.505 1.00 98.50 81 TRP A C 1
ATOM 664 O O . TRP A 1 81 ? 8.345 -0.893 4.838 1.00 98.50 81 TRP A O 1
ATOM 674 N N . LEU A 1 82 ? 6.384 0.033 5.421 1.00 98.12 82 LEU A N 1
ATOM 675 C CA . LEU A 1 82 ? 6.488 1.165 4.500 1.00 98.12 82 LEU A CA 1
ATOM 676 C C . LEU A 1 82 ? 7.699 2.052 4.821 1.00 98.12 82 LEU A C 1
ATOM 678 O O . LEU A 1 82 ? 8.436 2.442 3.918 1.00 98.12 82 LEU A O 1
ATOM 682 N N . ASP A 1 83 ? 7.925 2.347 6.103 1.00 97.94 83 ASP A N 1
ATOM 683 C CA . ASP A 1 83 ? 9.054 3.164 6.558 1.00 97.94 83 ASP A CA 1
ATOM 684 C C . ASP A 1 83 ? 10.402 2.447 6.350 1.00 97.94 83 ASP A C 1
ATOM 686 O O . ASP A 1 83 ? 11.377 3.061 5.905 1.00 97.94 83 ASP A O 1
ATOM 690 N N . GLU A 1 84 ? 10.459 1.138 6.612 1.00 98.12 84 GLU A N 1
ATOM 691 C CA . GLU A 1 84 ? 11.624 0.288 6.339 1.00 98.12 84 GLU A CA 1
ATOM 692 C C . GLU A 1 84 ? 11.952 0.281 4.843 1.00 98.12 84 GLU A C 1
ATOM 694 O O . GLU A 1 84 ? 13.083 0.576 4.453 1.00 98.12 84 GLU A O 1
ATOM 699 N N . LYS A 1 85 ? 10.951 0.035 3.993 1.00 97.69 85 LYS A N 1
ATOM 700 C CA . LYS A 1 85 ? 11.114 0.007 2.538 1.00 97.69 85 LYS A CA 1
ATOM 701 C C . LYS A 1 85 ? 11.490 1.354 1.948 1.00 97.69 85 LYS A C 1
ATOM 703 O O . LYS A 1 85 ? 12.375 1.405 1.094 1.00 97.69 85 LYS A O 1
ATOM 708 N N . GLN A 1 86 ? 10.913 2.448 2.438 1.00 96.75 86 GLN A N 1
ATOM 709 C CA . GLN A 1 86 ? 11.348 3.791 2.058 1.00 96.75 86 GLN A CA 1
ATOM 710 C C . GLN A 1 86 ? 12.821 4.016 2.420 1.00 96.75 86 GLN A C 1
ATOM 712 O O . GLN A 1 86 ? 13.597 4.462 1.582 1.00 96.75 86 GLN A O 1
ATOM 717 N N . THR A 1 87 ? 13.226 3.631 3.631 1.00 97.25 87 THR A N 1
ATOM 718 C CA . THR A 1 87 ? 14.613 3.777 4.091 1.00 97.25 87 THR A CA 1
ATOM 719 C C . THR A 1 87 ? 15.590 2.925 3.275 1.00 97.25 87 THR A C 1
ATOM 721 O O . THR A 1 87 ? 16.726 3.337 3.045 1.00 97.25 87 THR A O 1
ATOM 724 N N . GLU A 1 88 ? 15.195 1.722 2.851 1.00 96.88 88 GLU A N 1
ATOM 725 C CA . GLU A 1 88 ? 15.994 0.888 1.945 1.00 96.88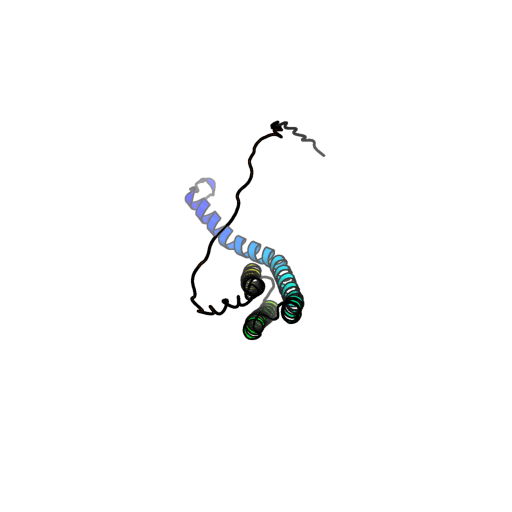 88 GLU A CA 1
ATOM 726 C C . GLU A 1 88 ? 16.097 1.514 0.548 1.00 96.88 88 GLU A C 1
ATOM 728 O O . GLU A 1 88 ? 17.182 1.547 -0.032 1.00 96.88 88 GLU A O 1
ATOM 733 N N . GLN A 1 89 ? 14.994 2.061 0.034 1.00 96.56 89 GLN A N 1
ATOM 734 C CA . GLN A 1 89 ? 14.938 2.711 -1.273 1.00 96.56 89 GLN A CA 1
ATOM 735 C C . GLN A 1 89 ? 15.788 3.985 -1.338 1.00 96.56 89 GLN A C 1
ATOM 737 O O . GLN A 1 89 ? 16.427 4.231 -2.357 1.00 96.56 89 GLN A O 1
ATOM 742 N N . ASP A 1 90 ? 15.846 4.764 -0.259 1.00 95.12 90 ASP A N 1
ATOM 743 C CA . ASP A 1 90 ? 16.639 6.000 -0.196 1.00 95.12 90 ASP A CA 1
ATOM 744 C C . ASP A 1 90 ? 18.158 5.736 -0.222 1.00 95.12 90 ASP A C 1
ATOM 746 O O . ASP A 1 90 ? 18.947 6.646 -0.476 1.00 95.12 90 ASP A O 1
ATOM 750 N N . LYS A 1 91 ? 18.591 4.490 0.024 1.00 96.69 91 LYS A N 1
ATOM 751 C CA . LYS A 1 91 ? 20.008 4.083 -0.007 1.00 96.69 91 LYS A CA 1
ATOM 752 C C . LYS A 1 91 ? 20.489 3.656 -1.391 1.00 96.69 91 LYS A C 1
ATOM 754 O O . LYS A 1 91 ? 21.698 3.522 -1.584 1.00 96.69 91 LYS A O 1
ATOM 759 N N . ILE A 1 92 ? 19.581 3.389 -2.328 1.00 94.69 92 ILE A N 1
ATOM 760 C CA . ILE A 1 92 ? 19.933 2.916 -3.670 1.00 94.69 92 ILE A CA 1
ATOM 761 C C . ILE A 1 92 ? 19.869 4.050 -4.696 1.00 94.69 92 ILE A C 1
ATOM 763 O O . ILE A 1 92 ? 19.166 5.041 -4.519 1.00 94.69 92 ILE A O 1
ATOM 767 N N . SER A 1 93 ? 20.613 3.903 -5.795 1.00 93.56 93 SER A N 1
ATOM 768 C CA . SER A 1 93 ? 20.541 4.847 -6.915 1.00 93.56 93 SER A CA 1
ATOM 769 C C . SER A 1 93 ? 19.138 4.869 -7.523 1.00 93.56 93 SER A C 1
ATOM 771 O O . SER A 1 93 ? 18.489 3.832 -7.647 1.00 93.56 93 SER A O 1
ATOM 773 N N . VAL A 1 94 ? 18.717 6.038 -8.007 1.00 87.62 94 VAL A N 1
ATOM 774 C CA . VAL A 1 94 ? 17.465 6.243 -8.758 1.00 87.62 94 VAL A CA 1
ATOM 775 C C . VAL A 1 94 ? 17.386 5.341 -9.999 1.00 87.62 94 VAL A C 1
ATOM 777 O O . VAL A 1 94 ? 16.304 4.937 -10.409 1.00 87.62 94 VAL A O 1
ATOM 780 N N . SER A 1 95 ? 18.536 4.998 -10.586 1.00 89.12 95 SER A N 1
ATOM 781 C CA . SER A 1 95 ? 18.637 4.109 -11.748 1.00 89.12 95 SER A CA 1
ATOM 782 C C . SER A 1 95 ? 18.656 2.617 -11.402 1.00 89.12 95 SER A C 1
ATOM 784 O O . SER A 1 95 ? 18.586 1.787 -12.313 1.00 89.12 95 SER A O 1
ATOM 786 N N . SER A 1 96 ? 18.769 2.259 -10.122 1.00 92.81 96 SER A N 1
ATOM 787 C CA . SER A 1 96 ? 18.737 0.869 -9.665 1.00 92.81 96 SER A CA 1
ATOM 788 C C . SER A 1 96 ? 17.311 0.319 -9.668 1.00 92.81 96 SER A C 1
ATOM 790 O O . SER A 1 96 ? 16.331 1.060 -9.701 1.00 92.81 96 SER A O 1
ATOM 792 N N . VAL A 1 97 ? 17.193 -1.009 -9.634 1.00 93.12 97 VAL A N 1
ATOM 793 C CA . VAL A 1 97 ? 15.894 -1.670 -9.456 1.00 93.12 97 VAL A CA 1
ATOM 794 C C . VAL A 1 97 ? 15.296 -1.238 -8.107 1.00 93.12 97 VAL A C 1
ATOM 796 O O . VAL A 1 97 ? 16.024 -1.282 -7.112 1.00 93.12 97 VAL A O 1
ATOM 799 N N . PRO A 1 98 ? 14.018 -0.816 -8.054 1.00 95.88 98 PRO A N 1
ATOM 800 C CA . PRO A 1 98 ? 13.361 -0.444 -6.807 1.00 95.88 98 PRO A CA 1
ATOM 801 C C . PRO A 1 98 ? 13.373 -1.583 -5.785 1.00 95.88 98 PRO A C 1
ATOM 803 O O . PRO A 1 98 ? 13.234 -2.750 -6.143 1.00 95.88 98 PRO A O 1
ATOM 806 N N . VAL A 1 99 ? 13.508 -1.242 -4.504 1.00 97.31 99 VAL A N 1
ATOM 807 C CA . VAL A 1 99 ? 13.458 -2.215 -3.397 1.00 97.31 99 VAL A CA 1
ATOM 808 C C . VAL A 1 99 ? 12.028 -2.689 -3.119 1.00 97.31 99 VAL A C 1
ATOM 810 O O . VAL A 1 99 ? 11.820 -3.740 -2.511 1.00 97.31 99 VAL A O 1
ATOM 813 N N . TYR A 1 100 ? 11.057 -1.883 -3.535 1.00 98.00 100 TYR A N 1
ATOM 814 C CA . TYR A 1 100 ? 9.634 -2.168 -3.490 1.00 98.00 100 TYR A CA 1
ATOM 815 C C . TYR A 1 100 ? 8.926 -1.365 -4.582 1.00 98.00 100 TYR A C 1
ATOM 817 O O . TYR A 1 100 ? 9.465 -0.357 -5.061 1.00 98.00 100 TYR A O 1
ATOM 825 N N . THR A 1 101 ? 7.729 -1.797 -4.960 1.00 98.19 101 THR A N 1
ATOM 826 C CA . THR A 1 101 ? 6.950 -1.175 -6.039 1.00 98.19 101 THR A CA 1
ATOM 827 C C . THR A 1 101 ? 5.723 -0.438 -5.518 1.00 98.19 101 THR A C 1
ATOM 829 O O . THR A 1 101 ? 5.281 -0.637 -4.383 1.00 98.19 101 THR A O 1
ATOM 832 N N . SER A 1 102 ? 5.150 0.428 -6.352 1.00 98.44 102 SER A N 1
ATOM 833 C CA . SER A 1 102 ? 3.854 1.052 -6.079 1.00 98.44 102 SER A CA 1
ATOM 834 C C . SER A 1 102 ? 2.729 0.020 -5.905 1.00 98.44 102 SER A C 1
ATOM 836 O O . SER A 1 102 ? 1.913 0.155 -4.994 1.00 98.44 102 SER A O 1
ATOM 838 N N . GLU A 1 103 ? 2.729 -1.042 -6.713 1.00 98.25 103 GLU A N 1
ATOM 839 C CA . GLU A 1 103 ? 1.782 -2.161 -6.637 1.00 98.25 103 GLU A CA 1
ATOM 840 C C . GLU A 1 103 ? 1.824 -2.854 -5.268 1.00 98.25 103 GLU A C 1
ATOM 842 O O . GLU A 1 103 ? 0.790 -2.986 -4.618 1.00 98.25 103 GLU A O 1
ATOM 847 N N . GLU A 1 104 ? 3.015 -3.171 -4.748 1.00 98.38 104 GLU A N 1
ATOM 848 C CA . GLU A 1 104 ? 3.155 -3.795 -3.424 1.00 98.38 104 GLU A CA 1
ATOM 849 C C . GLU A 1 104 ? 2.595 -2.920 -2.289 1.00 98.38 104 GLU A C 1
ATOM 851 O O . GLU A 1 104 ? 2.081 -3.433 -1.288 1.00 98.38 104 GLU A O 1
ATOM 856 N N . VAL A 1 105 ? 2.700 -1.591 -2.419 1.00 98.62 105 VAL A N 1
ATOM 857 C CA . VAL A 1 105 ? 2.099 -0.649 -1.464 1.00 98.62 105 VAL A CA 1
ATOM 858 C C . VAL A 1 105 ? 0.576 -0.715 -1.547 1.00 98.62 105 VAL A C 1
ATOM 860 O O . VAL A 1 105 ? -0.084 -0.753 -0.505 1.00 98.62 105 VAL A O 1
ATOM 863 N N . PHE A 1 106 ? 0.018 -0.743 -2.760 1.00 98.50 106 PHE A N 1
ATOM 864 C CA . PHE A 1 106 ? -1.425 -0.826 -2.971 1.00 98.50 106 PHE A CA 1
ATOM 865 C C . PHE A 1 106 ? -2.013 -2.154 -2.505 1.00 98.50 106 PHE A C 1
ATOM 867 O O . PHE A 1 106 ? -3.050 -2.131 -1.845 1.00 98.50 106 PHE A O 1
ATOM 874 N N . ASP A 1 107 ? -1.340 -3.276 -2.739 1.00 98.50 107 ASP A N 1
ATOM 875 C CA . ASP A 1 107 ? -1.783 -4.591 -2.268 1.00 98.50 107 ASP A CA 1
ATOM 876 C C . ASP A 1 107 ? -1.887 -4.628 -0.740 1.00 98.50 107 ASP A C 1
ATOM 878 O O . ASP A 1 107 ? -2.921 -4.981 -0.169 1.00 98.50 107 ASP A O 1
ATOM 882 N N . LYS A 1 108 ? -0.843 -4.162 -0.045 1.00 98.38 108 LYS A N 1
ATOM 883 C CA . LYS A 1 108 ? -0.841 -4.108 1.425 1.00 98.38 108 LYS A CA 1
ATOM 884 C C . LYS A 1 108 ? -1.864 -3.122 1.978 1.00 98.38 108 LYS A C 1
ATOM 886 O O . LYS A 1 108 ? -2.456 -3.365 3.034 1.00 98.38 108 LYS A O 1
ATOM 891 N N . LEU A 1 109 ? -2.076 -2.007 1.283 1.00 98.31 109 LEU A N 1
ATOM 892 C CA . LEU A 1 109 ? -3.115 -1.048 1.629 1.00 98.31 109 LEU A CA 1
ATOM 893 C C . LEU A 1 109 ? -4.512 -1.660 1.450 1.00 98.31 109 LEU A C 1
ATOM 895 O O . LEU A 1 109 ? -5.358 -1.497 2.331 1.00 98.31 109 LEU A O 1
ATOM 899 N N . ALA A 1 110 ? -4.744 -2.388 0.358 1.00 98.31 110 ALA A N 1
ATOM 900 C CA . ALA A 1 110 ? -5.999 -3.072 0.073 1.00 98.31 110 ALA A CA 1
ATOM 901 C C . ALA A 1 110 ? -6.300 -4.153 1.121 1.00 98.31 110 ALA A C 1
ATOM 903 O O . ALA A 1 110 ? -7.429 -4.226 1.611 1.00 98.31 110 ALA A O 1
ATOM 904 N N . ASP A 1 111 ? -5.296 -4.918 1.556 1.00 98.12 111 ASP A N 1
ATOM 905 C CA . ASP A 1 111 ? -5.426 -5.892 2.647 1.00 98.12 111 ASP A CA 1
ATOM 906 C C . ASP A 1 111 ? -5.881 -5.235 3.960 1.00 98.12 111 ASP A C 1
ATOM 908 O O . ASP A 1 111 ? -6.774 -5.736 4.658 1.00 98.12 111 ASP A O 1
ATOM 912 N N . LEU A 1 112 ? -5.291 -4.085 4.302 1.00 98.38 112 LEU A N 1
ATOM 913 C CA . LEU A 1 112 ? -5.693 -3.311 5.475 1.00 98.38 112 LEU A CA 1
ATOM 914 C C . LEU A 1 112 ? -7.120 -2.767 5.318 1.00 98.38 112 LEU A C 1
ATOM 916 O O . LEU A 1 112 ? -7.926 -2.876 6.242 1.00 98.38 112 LEU A O 1
ATOM 920 N N . GLN A 1 113 ? -7.461 -2.221 4.152 1.00 98.25 113 GLN A N 1
ATOM 921 C CA . GLN A 1 113 ? -8.801 -1.712 3.856 1.00 98.25 113 GLN A CA 1
ATOM 922 C C . GLN A 1 113 ? -9.868 -2.808 3.924 1.00 98.25 113 GLN A C 1
ATOM 924 O O . GLN A 1 113 ? -10.950 -2.583 4.472 1.00 98.25 113 GLN A O 1
ATOM 929 N N . ALA A 1 114 ? -9.568 -4.003 3.418 1.00 98.38 114 ALA A N 1
ATOM 930 C CA . ALA A 1 114 ? -10.455 -5.156 3.479 1.00 98.38 114 ALA A CA 1
ATOM 931 C C . ALA A 1 114 ? -10.722 -5.574 4.931 1.00 98.38 114 ALA A C 1
ATOM 933 O O . ALA A 1 114 ? -11.868 -5.842 5.308 1.00 98.38 114 ALA A O 1
ATOM 934 N N . GLU A 1 115 ? -9.688 -5.566 5.773 1.00 97.88 115 GLU A N 1
ATOM 935 C CA . GLU A 1 115 ? -9.812 -5.822 7.206 1.00 97.88 115 GLU A CA 1
ATOM 936 C C . GLU A 1 115 ? -10.695 -4.776 7.902 1.00 97.88 115 GLU A C 1
ATOM 938 O O . GLU A 1 115 ? -11.647 -5.119 8.609 1.00 97.88 115 GLU A O 1
ATOM 943 N N . VAL A 1 116 ? -10.431 -3.495 7.645 1.00 98.25 116 VAL A N 1
ATOM 944 C CA . VAL A 1 116 ? -11.216 -2.376 8.178 1.00 98.25 116 VAL A CA 1
ATOM 945 C C . VAL A 1 116 ? -12.679 -2.500 7.757 1.00 98.25 116 VAL A C 1
ATOM 947 O O . VAL A 1 116 ? -13.581 -2.375 8.587 1.00 98.25 116 VAL A O 1
ATOM 950 N N . ALA A 1 117 ? -12.940 -2.807 6.485 1.00 98.06 117 ALA A N 1
ATOM 951 C CA . ALA A 1 117 ? -14.286 -3.012 5.967 1.00 98.06 117 ALA A CA 1
ATOM 952 C C . ALA A 1 117 ? -14.987 -4.197 6.646 1.00 98.06 117 ALA A C 1
ATOM 954 O O . ALA A 1 117 ? -16.178 -4.105 6.962 1.00 98.06 117 ALA A O 1
ATOM 955 N N . ARG A 1 118 ? -14.263 -5.290 6.915 1.00 97.75 118 ARG A N 1
ATOM 956 C CA . ARG A 1 118 ? -14.791 -6.463 7.621 1.00 97.75 118 ARG A CA 1
ATOM 957 C C . ARG A 1 118 ? -15.242 -6.109 9.034 1.00 97.75 118 ARG A C 1
ATOM 959 O O . ARG A 1 118 ? -16.374 -6.424 9.397 1.00 97.75 118 ARG A O 1
ATOM 966 N N . VAL A 1 119 ? -14.403 -5.418 9.807 1.00 97.50 119 VAL A N 1
ATOM 967 C CA . VAL A 1 119 ? -14.742 -4.974 11.171 1.00 97.50 119 VAL A CA 1
ATOM 968 C C . VAL A 1 119 ? -15.885 -3.960 11.148 1.00 97.50 119 VAL A C 1
ATOM 970 O O . VAL A 1 119 ? -16.837 -4.063 11.923 1.00 97.50 119 VAL A O 1
ATOM 973 N N . ASN A 1 120 ? -15.872 -3.034 10.190 1.00 96.81 120 ASN A N 1
ATOM 974 C CA . ASN A 1 120 ? -16.913 -2.024 10.054 1.00 96.81 120 ASN A CA 1
ATOM 975 C C . ASN A 1 120 ? -18.309 -2.620 9.781 1.00 96.81 120 ASN A C 1
ATOM 977 O O . ASN A 1 120 ? -19.315 -2.021 10.172 1.00 96.81 120 ASN A O 1
ATOM 981 N N . ARG A 1 121 ? -18.380 -3.781 9.119 1.00 96.75 121 ARG A N 1
ATOM 982 C CA . ARG A 1 121 ? -19.624 -4.476 8.745 1.00 96.75 121 ARG A CA 1
ATOM 983 C C . ARG A 1 121 ? -20.187 -5.393 9.835 1.00 96.75 121 ARG A C 1
ATOM 985 O O . ARG A 1 121 ? -21.237 -5.990 9.609 1.00 96.75 121 ARG A O 1
ATOM 992 N N . ILE A 1 122 ? -19.543 -5.509 11.001 1.00 95.31 122 ILE A N 1
ATOM 993 C CA . ILE A 1 122 ? -20.071 -6.312 12.115 1.00 95.31 122 ILE A CA 1
ATOM 994 C C . ILE A 1 122 ? -21.448 -5.751 12.527 1.00 95.31 122 ILE A C 1
ATOM 996 O O . ILE A 1 122 ? -21.531 -4.592 12.952 1.00 95.31 122 ILE A O 1
ATOM 1000 N N . PRO A 1 123 ? -22.539 -6.534 12.408 1.00 93.38 123 PRO A N 1
ATOM 1001 C CA . PRO A 1 123 ? -23.884 -6.051 12.692 1.00 93.38 123 PRO A CA 1
ATOM 1002 C C . PRO A 1 123 ? -24.102 -5.871 14.195 1.00 93.38 123 PRO A C 1
ATOM 1004 O O . PRO A 1 123 ? -23.562 -6.616 15.014 1.00 93.38 123 PRO A O 1
ATOM 1007 N N . LYS A 1 124 ? -24.954 -4.908 14.557 1.00 93.88 124 LYS A N 1
ATOM 1008 C CA . LYS A 1 124 ? -25.390 -4.729 15.944 1.00 93.88 124 LYS A CA 1
ATOM 1009 C C . LYS A 1 124 ? -26.129 -5.994 16.421 1.00 93.88 124 LYS A C 1
ATOM 1011 O O . LYS A 1 124 ? -27.006 -6.475 15.695 1.00 93.88 124 LYS A O 1
ATOM 1016 N N . PRO A 1 125 ? -25.820 -6.532 17.616 1.00 90.19 125 PRO A N 1
ATOM 1017 C CA . PRO A 1 125 ? -26.520 -7.681 18.175 1.00 90.19 125 PRO A CA 1
ATOM 1018 C C . PRO A 1 125 ? -28.033 -7.453 18.213 1.00 90.19 125 PRO A C 1
ATOM 1020 O O . PRO A 1 125 ? -28.498 -6.383 18.613 1.00 90.19 125 PRO A O 1
ATOM 1023 N N . LYS A 1 126 ? -28.805 -8.461 17.790 1.00 88.31 126 LYS A N 1
ATOM 1024 C CA . LYS A 1 126 ? -30.271 -8.401 17.838 1.00 88.31 126 LYS A CA 1
ATOM 1025 C C . LYS A 1 126 ? -30.739 -8.331 19.303 1.00 88.31 126 LYS A C 1
ATOM 1027 O O . LYS A 1 126 ? -30.161 -9.034 20.136 1.00 88.31 126 LYS A O 1
ATOM 1032 N N . PRO A 1 127 ? -31.785 -7.543 19.624 1.00 85.56 127 PRO A N 1
ATOM 1033 C CA . PRO A 1 127 ? -32.375 -7.530 20.959 1.00 85.56 127 PRO A CA 1
ATOM 1034 C C . PRO A 1 127 ? -32.785 -8.944 21.374 1.00 85.56 127 PRO A C 1
ATOM 1036 O O . PRO A 1 127 ? -33.291 -9.717 20.554 1.00 85.56 127 PRO A O 1
ATOM 1039 N N . LYS A 1 128 ? -32.568 -9.299 22.642 1.00 79.94 128 LYS A N 1
ATOM 1040 C CA . LYS A 1 128 ? -33.041 -10.580 23.166 1.00 79.94 128 LYS A CA 1
ATOM 1041 C C . LYS A 1 128 ? -34.570 -10.516 23.229 1.00 79.94 128 LYS A C 1
ATOM 1043 O O . LYS A 1 128 ? -35.114 -9.748 24.010 1.00 79.94 128 LYS A O 1
ATOM 1048 N N . VAL A 1 129 ? -35.259 -11.285 22.385 1.00 73.88 129 VAL A N 1
ATOM 1049 C CA . VAL A 1 129 ? -36.707 -11.486 22.523 1.00 73.88 129 VAL A CA 1
ATOM 1050 C C . VAL A 1 129 ? -36.912 -12.302 23.794 1.00 73.88 129 VAL A C 1
ATOM 1052 O O . VAL A 1 129 ? -36.499 -13.464 23.852 1.00 73.88 129 VAL A O 1
ATOM 1055 N N . GLU A 1 130 ? -37.496 -11.691 24.821 1.00 69.75 130 GLU A N 1
ATOM 1056 C CA . GLU A 1 130 ? -38.000 -12.427 25.975 1.00 69.75 130 GLU A CA 1
ATOM 1057 C C . GLU A 1 130 ? -39.080 -13.382 25.465 1.00 69.75 130 GLU A C 1
ATOM 1059 O O . GLU A 1 130 ? -40.103 -12.967 24.921 1.00 69.75 130 GLU A O 1
ATOM 1064 N N . LYS A 1 131 ? -38.819 -14.691 25.557 1.00 68.75 131 LYS A N 1
ATOM 1065 C CA . LYS A 1 131 ? -39.862 -15.682 25.300 1.00 68.75 131 LYS A CA 1
ATOM 1066 C C . LYS A 1 131 ? -40.936 -15.458 26.368 1.00 68.75 131 LYS A C 1
ATOM 1068 O O . LYS A 1 131 ? -40.570 -15.478 27.544 1.00 68.75 131 LYS A O 1
ATOM 1073 N N . PRO A 1 132 ? -42.217 -15.257 26.005 1.00 63.12 13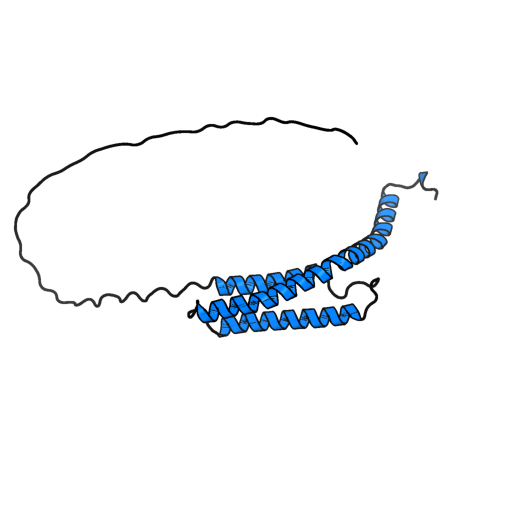2 PRO A N 1
ATOM 1074 C CA . PRO A 1 132 ? -43.262 -15.144 27.006 1.00 63.12 132 PRO A CA 1
ATOM 1075 C C . PRO A 1 132 ? -43.245 -16.417 27.849 1.00 63.12 132 PRO A C 1
ATOM 1077 O O . PRO A 1 132 ? -43.277 -17.532 27.316 1.00 63.12 132 PRO A O 1
ATOM 1080 N N . VAL A 1 133 ? -43.132 -16.240 29.163 1.00 56.00 133 VAL A N 1
ATOM 1081 C CA . VAL A 1 133 ? -43.318 -17.315 30.132 1.00 56.00 133 VAL A CA 1
ATOM 1082 C C . VAL A 1 133 ? -44.740 -17.824 29.911 1.00 56.00 133 VAL A C 1
ATOM 1084 O O . VAL A 1 133 ? -45.703 -17.088 30.118 1.00 56.00 133 VAL A O 1
ATOM 1087 N N . LYS A 1 134 ? -44.882 -19.054 29.408 1.00 54.28 134 LYS A N 1
ATOM 1088 C CA . LYS A 1 134 ? -46.178 -19.730 29.383 1.00 54.28 134 LYS A CA 1
ATOM 1089 C C . LYS A 1 134 ? -46.599 -19.921 30.838 1.00 54.28 134 LYS A C 1
ATOM 1091 O O . LYS A 1 134 ? -46.029 -20.758 31.529 1.00 54.28 134 LYS A O 1
ATOM 1096 N N . ASN A 1 135 ? -47.557 -19.123 31.300 1.00 45.69 135 ASN A N 1
ATOM 1097 C CA . ASN A 1 135 ? -48.361 -19.504 32.451 1.00 45.69 135 ASN A CA 1
ATOM 1098 C C . ASN A 1 135 ? -49.303 -20.606 31.965 1.00 45.69 135 ASN A C 1
ATOM 1100 O O . ASN A 1 135 ? -50.289 -20.333 31.281 1.00 45.69 135 ASN A O 1
ATOM 1104 N N . ASP A 1 136 ? -48.961 -21.852 32.280 1.00 50.50 136 ASP A N 1
ATOM 1105 C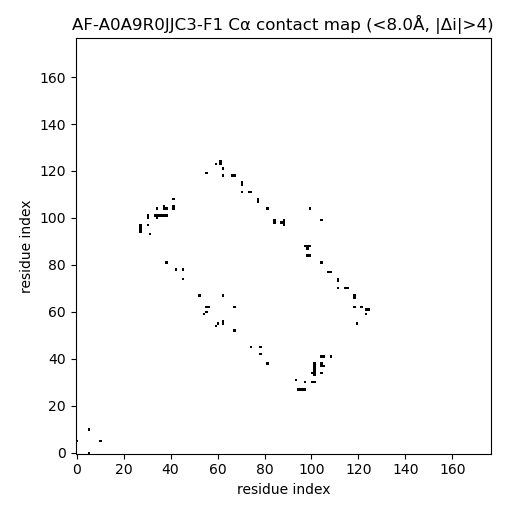 CA . ASP A 1 136 ? -49.908 -22.955 32.229 1.00 50.50 136 ASP A CA 1
ATOM 1106 C C . ASP A 1 136 ? -50.894 -22.786 33.391 1.00 50.50 136 ASP A C 1
ATOM 1108 O O . ASP A 1 136 ? -50.640 -23.229 34.509 1.00 50.50 136 ASP A O 1
ATOM 1112 N N . THR A 1 137 ? -52.043 -22.167 33.119 1.00 39.12 137 THR A N 1
ATOM 1113 C CA . THR A 1 137 ? -53.253 -22.445 33.895 1.00 39.12 137 THR A CA 1
ATOM 1114 C C . THR A 1 137 ? -54.378 -22.781 32.933 1.00 39.12 137 THR A C 1
ATOM 1116 O O . THR A 1 137 ? -54.992 -21.919 32.309 1.00 39.12 137 THR A O 1
ATOM 1119 N N . ASN A 1 138 ? -54.611 -24.082 32.813 1.00 41.25 138 ASN A N 1
ATOM 1120 C CA . ASN A 1 138 ? -55.773 -24.681 32.187 1.00 41.25 138 ASN A CA 1
ATOM 1121 C C . ASN A 1 138 ? -57.024 -24.429 33.049 1.00 41.25 138 ASN A C 1
ATOM 1123 O O . ASN A 1 138 ? -57.058 -24.831 34.213 1.00 41.25 138 ASN A O 1
ATOM 1127 N N . SER A 1 139 ? -58.064 -23.821 32.480 1.00 35.72 139 SER A N 1
ATOM 1128 C CA . SER A 1 139 ? -59.453 -24.218 32.741 1.00 35.72 139 SER A CA 1
ATOM 1129 C C . SER A 1 139 ? -60.386 -23.689 31.660 1.00 35.72 139 SER A C 1
ATOM 1131 O O . SER A 1 139 ? -60.312 -22.541 31.227 1.00 35.72 139 SER A O 1
ATOM 1133 N N . GLU A 1 140 ? -61.234 -24.604 31.218 1.00 40.69 140 GLU A N 1
ATOM 1134 C CA . GLU A 1 140 ? -62.118 -24.547 30.070 1.00 40.69 1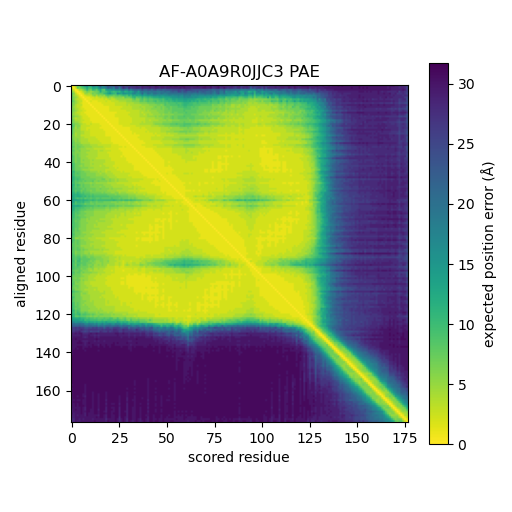40 GLU A CA 1
ATOM 1135 C C . GLU A 1 140 ? -63.395 -23.712 30.302 1.00 40.69 140 GLU A C 1
ATOM 1137 O O . GLU A 1 140 ? -64.003 -23.751 31.365 1.00 40.69 140 GLU A O 1
ATOM 1142 N N . LYS A 1 141 ? -63.813 -23.048 29.213 1.00 37.06 141 LYS A N 1
ATOM 1143 C CA . LYS A 1 141 ? -65.157 -23.037 28.589 1.00 37.06 141 LYS A CA 1
ATOM 1144 C C . LYS A 1 141 ? -66.400 -22.510 29.345 1.00 37.06 141 LYS A C 1
ATOM 1146 O O . LYS A 1 141 ? -66.929 -23.164 30.232 1.00 37.06 141 LYS A O 1
ATOM 1151 N N . ALA A 1 142 ? -66.994 -21.455 28.768 1.00 32.41 142 ALA A N 1
ATOM 1152 C CA . ALA A 1 142 ? -68.410 -21.333 28.340 1.00 32.41 142 ALA A CA 1
ATOM 1153 C C . ALA A 1 142 ? -68.537 -20.050 27.471 1.00 32.41 142 ALA A C 1
ATOM 1155 O O . ALA A 1 142 ? -68.061 -19.000 27.886 1.00 32.41 142 ALA A O 1
ATOM 1156 N N . GLU A 1 143 ? -68.854 -20.117 26.165 1.00 33.78 143 GLU A N 1
ATOM 1157 C CA . GLU A 1 143 ? -70.208 -19.961 25.563 1.00 33.78 143 GLU A CA 1
ATOM 1158 C C . GLU A 1 143 ? -70.978 -18.741 26.121 1.00 33.78 143 GLU A C 1
ATOM 1160 O O . GLU A 1 143 ? -71.109 -18.611 27.326 1.00 33.78 143 GLU A O 1
ATOM 1165 N N . ASN A 1 144 ? -71.557 -17.793 25.375 1.00 32.03 144 ASN A N 1
ATOM 1166 C CA . ASN A 1 144 ? -72.109 -17.719 24.019 1.00 32.03 144 ASN A CA 1
ATOM 1167 C C . ASN A 1 144 ? -72.513 -16.234 23.777 1.00 32.03 144 ASN A C 1
ATOM 1169 O O . ASN A 1 144 ? -72.811 -15.547 24.752 1.00 32.03 144 ASN A O 1
ATOM 1173 N N . ALA A 1 145 ? -72.569 -15.767 22.520 1.00 35.00 145 ALA A N 1
ATOM 1174 C CA . ALA A 1 145 ? -73.666 -14.958 21.945 1.00 35.00 145 ALA A CA 1
ATOM 1175 C C . ALA A 1 145 ? -73.242 -13.933 20.866 1.00 35.00 145 ALA A C 1
ATOM 1177 O O . ALA A 1 145 ? -72.545 -12.957 21.117 1.00 35.00 145 ALA A O 1
ATOM 1178 N N . SER A 1 146 ? -73.855 -14.145 19.697 1.00 34.38 146 SER A N 1
ATOM 1179 C CA . SER A 1 146 ? -74.366 -13.159 18.731 1.00 34.38 146 SER A CA 1
ATOM 1180 C C . SER A 1 146 ? -73.413 -12.426 17.776 1.00 34.38 146 SER A C 1
ATOM 1182 O O . SER A 1 146 ? -73.033 -11.277 17.957 1.00 34.38 146 SER A O 1
ATOM 1184 N N . LYS A 1 147 ? -73.130 -13.123 16.671 1.00 32.97 147 LYS A N 1
ATOM 1185 C CA . LYS A 1 147 ? -73.518 -12.795 15.279 1.00 32.97 147 LYS A CA 1
ATOM 1186 C C . LYS A 1 147 ? -74.253 -11.456 15.050 1.00 32.97 147 LYS A C 1
ATOM 1188 O O . LYS A 1 147 ? -75.315 -11.270 15.636 1.00 32.97 147 LYS A O 1
ATOM 1193 N N . ASP A 1 148 ? -73.709 -10.622 14.155 1.00 30.41 148 ASP A N 1
ATOM 1194 C CA . ASP A 1 148 ? -74.280 -10.034 12.908 1.00 30.41 148 ASP A CA 1
ATOM 1195 C C . ASP A 1 148 ? -73.368 -8.841 12.498 1.00 30.41 148 ASP A C 1
ATOM 1197 O O . ASP A 1 148 ? -72.876 -8.149 13.377 1.00 30.41 148 ASP A O 1
ATOM 1201 N N . SER A 1 149 ? -73.009 -8.494 11.259 1.00 34.75 149 SER A N 1
ATOM 1202 C CA . SER A 1 149 ? -73.446 -8.853 9.914 1.00 34.75 149 SER A CA 1
ATOM 1203 C C . SER A 1 149 ? -72.365 -8.396 8.904 1.00 34.75 149 SER A C 1
ATOM 1205 O O . SER A 1 149 ? -71.776 -7.334 9.080 1.00 34.75 149 SER A O 1
ATOM 1207 N N . THR A 1 150 ? -72.143 -9.209 7.860 1.00 31.66 150 THR A N 1
ATOM 1208 C CA . THR A 1 150 ? -72.192 -8.830 6.421 1.00 31.66 150 THR A CA 1
ATOM 1209 C C . THR A 1 150 ? -71.272 -7.684 5.930 1.00 31.66 150 THR A C 1
ATOM 1211 O O . THR A 1 150 ? -71.493 -6.525 6.248 1.00 31.66 150 THR A O 1
ATOM 1214 N N . SER A 1 151 ? -70.163 -7.994 5.227 1.00 32.06 151 SER A N 1
ATOM 1215 C CA . SER A 1 151 ? -70.010 -8.058 3.739 1.00 32.06 151 SER A CA 1
ATOM 1216 C C . SER A 1 151 ? -70.217 -6.705 3.041 1.00 32.06 151 SER A C 1
ATOM 1218 O O . SER A 1 151 ? -71.179 -6.017 3.330 1.00 32.06 151 SER A O 1
ATOM 1220 N N . GLY A 1 152 ? -69.439 -6.248 2.064 1.00 29.75 152 GLY A N 1
ATOM 1221 C CA . GLY A 1 152 ? -68.411 -6.812 1.188 1.00 29.75 152 GLY A CA 1
ATOM 1222 C C . GLY A 1 152 ? -67.979 -5.667 0.245 1.00 29.75 152 GLY A C 1
ATOM 1223 O O . GLY A 1 152 ? -68.704 -4.689 0.100 1.00 29.75 152 GLY A O 1
ATOM 1224 N N . ALA A 1 153 ? -66.745 -5.676 -0.253 1.00 31.02 153 ALA A N 1
ATOM 1225 C CA . ALA A 1 153 ? -66.421 -6.011 -1.647 1.00 31.02 153 ALA A CA 1
ATOM 1226 C C . ALA A 1 153 ? -66.229 -4.787 -2.573 1.00 31.02 153 ALA A C 1
ATOM 1228 O O . ALA A 1 153 ? -67.107 -3.942 -2.682 1.00 31.02 153 ALA A O 1
ATOM 1229 N N . GLY A 1 154 ? -65.092 -4.805 -3.286 1.00 28.14 154 GLY A N 1
ATOM 1230 C CA . GLY A 1 154 ? -64.829 -4.100 -4.553 1.00 28.14 154 GLY A CA 1
ATOM 1231 C C . GLY A 1 154 ? -64.509 -2.601 -4.447 1.00 28.14 154 GLY A C 1
ATOM 1232 O O . GLY A 1 154 ? -65.015 -1.919 -3.574 1.00 28.14 154 GLY A O 1
ATOM 1233 N N . GLU A 1 155 ? -63.702 -1.976 -5.303 1.00 29.75 155 GLU A N 1
ATOM 1234 C CA . GLU A 1 155 ? -62.951 -2.409 -6.485 1.00 29.75 155 GLU A CA 1
ATOM 1235 C C . GLU A 1 155 ? -62.152 -1.193 -7.011 1.00 29.75 155 GLU A C 1
ATOM 1237 O O . GLU A 1 155 ? -62.592 -0.058 -6.835 1.00 29.75 155 GLU A O 1
ATOM 1242 N N . GLY A 1 156 ? -61.040 -1.436 -7.718 1.00 29.16 156 GLY A N 1
ATOM 1243 C CA . GLY A 1 156 ? -60.414 -0.495 -8.668 1.00 29.16 156 GLY A CA 1
ATOM 1244 C C . GLY A 1 156 ? -59.605 0.666 -8.065 1.00 29.16 156 GLY A C 1
ATOM 1245 O O . GLY A 1 156 ? -59.817 1.092 -6.943 1.00 29.16 156 GLY A O 1
ATOM 1246 N N . SER A 1 157 ? -58.650 1.292 -8.744 1.00 29.16 157 SER A N 1
ATOM 1247 C CA . SER A 1 157 ? -58.100 1.166 -10.092 1.00 29.16 157 SER A CA 1
ATOM 1248 C C . SER A 1 157 ? -56.948 2.178 -10.164 1.00 29.16 157 SER A C 1
ATOM 1250 O O . SER A 1 157 ? -57.134 3.315 -9.734 1.00 29.16 157 SER A O 1
ATOM 1252 N N . SER A 1 158 ? -55.798 1.812 -10.733 1.00 32.94 158 SER A N 1
ATOM 1253 C CA . SER A 1 158 ? -54.965 2.762 -11.488 1.00 32.94 158 SER A CA 1
ATOM 1254 C C . SER A 1 158 ? -53.868 2.041 -12.269 1.00 32.94 158 SER A C 1
ATOM 1256 O O . SER A 1 158 ? -52.742 1.830 -11.829 1.00 32.94 158 SER A O 1
ATOM 1258 N N . THR A 1 159 ? -54.231 1.693 -13.497 1.00 30.52 159 THR A N 1
ATOM 1259 C CA . THR A 1 159 ? -53.310 1.579 -14.625 1.00 30.52 159 THR A CA 1
ATOM 1260 C C . THR A 1 159 ? -52.770 2.968 -14.972 1.00 30.52 159 THR A C 1
ATOM 1262 O O . THR A 1 159 ? -53.561 3.876 -15.221 1.00 30.52 159 THR A O 1
ATOM 1265 N N . SER A 1 160 ? -51.457 3.121 -15.134 1.00 35.47 160 SER A N 1
ATOM 1266 C CA . SER A 1 160 ? -50.924 3.927 -16.236 1.00 35.47 160 SER A CA 1
ATOM 1267 C C . SER A 1 160 ? -49.594 3.355 -16.728 1.00 35.47 160 SER A C 1
ATOM 1269 O O . SER A 1 160 ? -48.701 2.974 -15.978 1.00 35.47 160 SER A O 1
ATOM 1271 N N . LYS A 1 161 ? -49.558 3.214 -18.047 1.00 34.41 161 LYS A N 1
ATOM 1272 C CA . LYS A 1 161 ? -48.535 2.633 -18.905 1.00 34.41 161 LYS A CA 1
ATOM 1273 C C . LYS A 1 161 ? -47.787 3.794 -19.557 1.00 34.41 161 LYS A C 1
ATOM 1275 O O . LYS A 1 161 ? -48.422 4.782 -19.912 1.00 34.41 161 LYS A O 1
ATOM 1280 N N . GLY A 1 162 ? -46.483 3.659 -19.764 1.00 29.95 162 GLY A N 1
ATOM 1281 C CA . GLY A 1 162 ? -45.697 4.643 -20.506 1.00 29.95 162 GLY A CA 1
ATOM 1282 C C . GLY A 1 162 ? -44.293 4.138 -20.796 1.00 29.95 162 GLY A C 1
ATOM 1283 O O . 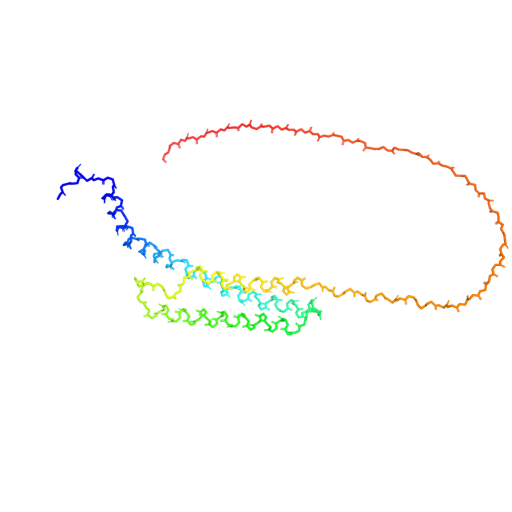GLY A 1 162 ? -43.358 4.470 -20.081 1.00 29.95 162 GLY A O 1
ATOM 1284 N N . ALA A 1 163 ? -44.176 3.302 -21.826 1.00 37.56 163 ALA A N 1
ATOM 1285 C CA . ALA A 1 163 ? -42.920 3.019 -22.506 1.00 37.56 163 ALA A CA 1
ATOM 1286 C C . ALA A 1 163 ? -42.687 4.090 -23.583 1.00 37.56 163 ALA A C 1
ATOM 1288 O O . ALA A 1 163 ? -43.644 4.468 -24.258 1.00 37.56 163 ALA A O 1
ATOM 1289 N N . SER A 1 164 ? -41.439 4.512 -23.784 1.00 34.59 164 SER A N 1
ATOM 1290 C CA . SER A 1 164 ? -40.948 4.892 -25.111 1.00 34.59 164 SER A CA 1
ATOM 1291 C C . SER A 1 164 ? -39.429 4.764 -25.157 1.00 34.59 164 SER A C 1
ATOM 1293 O O . SER A 1 164 ? -38.720 5.459 -24.433 1.00 34.59 164 SER A O 1
ATOM 1295 N N . ASP A 1 165 ? -38.971 3.872 -26.032 1.00 34.50 165 ASP A N 1
ATOM 1296 C CA . ASP A 1 165 ? -37.689 3.960 -26.726 1.00 34.50 165 ASP A CA 1
ATOM 1297 C C . ASP A 1 165 ? -37.541 5.329 -27.404 1.00 34.50 165 ASP A C 1
ATOM 1299 O O . ASP A 1 165 ? -38.536 5.888 -27.883 1.00 34.50 165 ASP A O 1
ATOM 1303 N N . ASN A 1 166 ? -36.303 5.810 -27.544 1.00 37.88 166 ASN A N 1
ATOM 1304 C CA . ASN A 1 166 ? -35.814 6.131 -28.882 1.00 37.88 166 ASN A CA 1
ATOM 1305 C C . ASN A 1 166 ? -34.285 6.121 -28.980 1.00 37.88 166 ASN A C 1
ATOM 1307 O O . ASN A 1 166 ? -33.569 6.474 -28.043 1.00 37.88 166 ASN A O 1
ATOM 1311 N N . ALA A 1 167 ? -33.848 5.684 -30.153 1.00 36.66 167 ALA A N 1
ATOM 1312 C CA . ALA A 1 167 ? -32.490 5.427 -30.584 1.00 36.66 167 ALA A CA 1
ATOM 1313 C C . ALA A 1 167 ? -31.750 6.694 -31.067 1.00 36.66 167 ALA A C 1
ATOM 1315 O O . ALA A 1 167 ? -32.375 7.659 -31.495 1.00 36.66 167 ALA A O 1
ATOM 1316 N N . ASP A 1 168 ? -30.419 6.617 -30.984 1.00 38.59 168 ASP A N 1
ATOM 1317 C CA . ASP A 1 168 ? -29.420 6.896 -32.032 1.00 38.59 168 ASP A CA 1
ATOM 1318 C C . ASP A 1 168 ? -29.517 8.182 -32.886 1.00 38.59 168 ASP A C 1
ATOM 1320 O O . ASP A 1 168 ? -30.406 8.306 -33.721 1.00 38.59 168 ASP A O 1
ATOM 1324 N N . THR A 1 169 ? -28.513 9.066 -32.757 1.00 38.69 169 THR A N 1
ATOM 1325 C CA . THR A 1 169 ? -27.898 9.803 -33.884 1.00 38.69 169 THR A CA 1
ATOM 1326 C C . THR A 1 169 ? -26.475 10.259 -33.532 1.00 38.69 169 THR A C 1
ATOM 1328 O O . THR A 1 169 ? -26.264 11.171 -32.731 1.00 38.69 169 THR A O 1
ATOM 1331 N N . GLU A 1 170 ? -25.528 9.592 -34.174 1.00 41.75 170 GLU A N 1
ATOM 1332 C CA . GLU A 1 170 ? -24.241 10.034 -34.721 1.00 41.75 170 GLU A CA 1
ATOM 1333 C C . GLU A 1 170 ? -24.082 11.543 -35.027 1.00 41.75 170 GLU A C 1
ATOM 1335 O O . GLU A 1 170 ? -24.959 12.166 -35.624 1.00 41.75 170 GLU A O 1
ATOM 1340 N N . ALA A 1 171 ? -22.915 12.106 -34.678 1.00 45.00 171 ALA A N 1
ATOM 1341 C CA . ALA A 1 171 ? -22.313 13.260 -35.355 1.00 45.00 171 ALA A CA 1
ATOM 1342 C C . ALA A 1 171 ? -20.793 13.308 -35.091 1.00 45.00 171 ALA A C 1
ATOM 1344 O O . ALA A 1 171 ? -20.331 13.753 -34.038 1.00 45.00 171 ALA A O 1
ATOM 1345 N N . GLU A 1 172 ? -20.026 12.835 -36.075 1.00 42.66 172 GLU A N 1
ATOM 1346 C CA . GLU A 1 172 ? -18.642 13.236 -36.333 1.00 42.66 172 GLU A CA 1
ATOM 1347 C C . GLU A 1 172 ? -18.508 14.765 -36.362 1.00 42.66 172 GLU A C 1
ATOM 1349 O O . GLU A 1 172 ? -19.268 15.435 -37.054 1.00 42.66 172 GLU A O 1
ATOM 1354 N N . LEU A 1 173 ? -17.465 15.300 -35.724 1.00 46.34 173 LEU A N 1
ATOM 1355 C CA . LEU A 1 173 ? -16.796 16.518 -36.179 1.00 46.34 173 LEU A CA 1
ATOM 1356 C C . LEU A 1 173 ? -15.286 16.337 -35.991 1.00 46.34 173 LEU A C 1
ATOM 1358 O O . LEU A 1 173 ? -14.734 16.504 -34.905 1.00 46.34 173 LEU A O 1
ATOM 1362 N N . ARG A 1 174 ? -14.640 15.953 -37.093 1.00 42.72 174 ARG A N 1
ATOM 1363 C CA . ARG A 1 174 ? -13.265 16.336 -37.405 1.00 42.72 174 ARG A CA 1
ATOM 1364 C C . ARG A 1 174 ? -13.280 17.836 -37.701 1.00 42.72 174 ARG A C 1
ATOM 1366 O O . ARG A 1 174 ? -14.100 18.246 -38.514 1.00 42.72 174 ARG A O 1
ATOM 1373 N N . ASP A 1 175 ? -12.377 18.612 -37.113 1.00 51.28 175 ASP A N 1
ATOM 1374 C CA . ASP A 1 175 ? -11.656 19.607 -37.907 1.00 51.28 175 ASP A CA 1
ATOM 1375 C C . ASP A 1 175 ? -10.353 20.044 -37.237 1.00 51.28 175 ASP A C 1
ATOM 1377 O O . ASP A 1 175 ? -10.223 20.081 -36.012 1.00 51.28 175 ASP A O 1
ATOM 1381 N N . GLU A 1 176 ? -9.384 20.289 -38.105 1.00 49.62 176 GLU A N 1
ATOM 1382 C CA . GLU A 1 176 ? -7.985 20.605 -37.859 1.00 49.62 176 GLU A CA 1
ATOM 1383 C C . GLU A 1 176 ? -7.788 22.008 -37.264 1.00 49.62 176 GLU A C 1
ATOM 1385 O O . GLU A 1 176 ? -8.468 22.959 -37.656 1.00 49.62 176 GLU A O 1
ATOM 1390 N N . LEU A 1 177 ? -6.793 22.137 -36.376 1.00 44.28 177 LEU A N 1
ATOM 1391 C CA . LEU A 1 177 ? -5.806 23.230 -36.345 1.00 44.28 177 LEU A CA 1
ATOM 1392 C C . LEU A 1 177 ? -4.647 22.885 -35.403 1.00 44.28 177 LEU A C 1
ATOM 1394 O O . LEU A 1 177 ? -4.915 22.534 -34.232 1.00 44.28 177 LEU A O 1
#

pLDDT: mean 79.87, std 25.79, range [28.14, 98.62]